Protein 7EK3 (pdb70)

Secondary structure (DSSP, 8-state):
-TTTSHHHHTTHHHHHHHHHHHHHHTSPP----HHHHHHHTSTTHHHHHHHGGGT-HHHHHHHHHHHHHHHHHHHHHHHHHHHHTT-S-SS-------SHHHHHHHHHHHHHHHHHHHHHHHHHHHHHHHHHHHHHHHHHHHHHHHHH---GGGHHHHHHHHHHHHHHHHHHHHHHSSS--HHHHTTTTS-HHHHHHHHT-SSHHHHHHHHHHHHHHHS---HHHHHHHHTTSHHHHHHHHHHHHHHHS-S-HHHHHHHHHHHHHHHHSHHHHHHHHHGGGHHHHHHHHHHHHHHHHHHHHHTSS-GGGS-HHHHHHHHHHHHHHHHHSHHHHHHHHHHH-

InterPro domains:
  IPR024701 Voltage-dependent chloride channel 1/2 [PIRSF016988] (29-432)
  IPR044669 Voltage-dependent anion channel-forming protein YneE/VCCN1/2-like [PF25539] (114-402)
  IPR044669 Voltage-dependent anion channel-forming protein YneE/VCCN1/2-like [PTHR33281] (99-419)

Foldseek 3Di:
DVVVVVVVVLCPQLVVLVVLVVVVLVDFDDDDDDVNVCVVPDPCPVVVCVVCLVVDSLLSNLVSVLVVLLVLLVVLLVLQVCVVVVVDPPVDDRLADACVVVVVCVVVLVVLLLVLLVLLVVLQVLLVVLLVLLLVLLLVLLLCLLVQQDDPVCVVLSLQLNLLSLLLLVLLLQVQRDDHDSCVVSVVSHDPVLVVQLVVDPRNSVSSLVSNLVSLVPGPHDPVSSVVSNVSSVSSVVSSVSLVCLVVPFDPVVSLVVSVVVLSVCSNSVSRHCCVVQSSVSSVVSSVCSSVSVSSSSSSVSSSNPSSVDNSVNSSVVSVVSSVVCVVCVVVVVVVVVVVD

Solvent-accessible surface area: 20550 Å² total; per-residue (Å²): 97,118,114,121,97,107,102,61,104,124,145,110,76,49,62,106,3,78,133,12,32,100,139,13,44,152,113,114,91,68,82,124,64,146,109,74,113,123,111,92,149,31,97,157,79,122,105,64,110,124,131,51,32,148,84,37,84,36,57,20,14,7,49,33,35,9,72,51,14,21,106,42,0,54,99,16,0,50,54,0,45,25,26,71,113,128,129,47,114,65,151,91,88,63,67,113,42,63,30,98,75,32,105,131,62,41,81,52,4,51,133,44,0,69,112,7,26,106,25,0,114,68,33,37,36,87,0,102,97,2,2,80,92,1,15,58,14,0,40,54,0,2,125,33,0,16,61,7,6,106,68,106,71,13,51,133,42,32,113,20,0,10,38,12,0,10,0,0,0,12,0,0,12,16,70,12,52,204,43,45,69,8,36,156,39,0,118,142,31,9,84,119,109,29,17,95,79,0,54,131,28,207,71,82,0,26,17,0,9,130,44,0,46,150,8,0,89,103,0,152,28,131,101,73,100,31,92,67,0,62,71,45,12,72,30,0,106,91,1,17,39,45,0,71,114,7,82,56,70,72,12,97,94,86,28,20,115,89,1,51,142,57,0,56,115,27,0,76,59,13,0,37,16,42,6,68,126,32,96,116,112,0,25,62,28,0,96,109,26,0,30,60,39,15,32,63,30,22,63,0,60,26,31,25,59,0,0,24,36,22,11,5,58,34,42,4,56,36,0,82,81,74,12,120,132,34,84,78,42,46,167,127,99,121,55,138,113,74,62,155,98

Organism: Malus domestica (NCBI:txid3750)

B-factor: mean 66.04, std 33.42, range [30.51, 300.13]

Structure (mmCIF, N/CA/C/O backbone):
data_7EK3
#
_entry.id   7EK3
#
_cell.length_a   1.00
_cell.length_b   1.00
_cell.length_c   1.00
_cell.angle_alpha   90.00
_cell.angle_beta   90.00
_cell.angle_gamma   90.00
#
_symmetry.space_group_name_H-M   'P 1'
#
loop_
_atom_site.group_PDB
_atom_site.id
_atom_site.type_symbol
_atom_site.label_atom_id
_atom_site.label_alt_id
_atom_site.label_comp_id
_atom_site.label_asym_id
_atom_site.label_entity_id
_atom_site.label_seq_id
_atom_site.pdbx_PDB_ins_code
_atom_site.Cartn_x
_atom_site.Cartn_y
_atom_site.Cartn_z
_atom_site.occupancy
_atom_site.B_iso_or_equiv
_atom_site.auth_seq_id
_atom_site.auth_comp_id
_atom_site.auth_asym_id
_atom_site.auth_atom_id
_atom_site.pdbx_PDB_model_num
ATOM 1 N N . SER A 1 11 ? 31.2300012 76.9800013 58.9030011 1 296.96 78 SER A N 1
ATOM 2 C CA . SER A 1 11 ? 31.3860012 75.4770013 58.8110011 1 295.62 78 SER A CA 1
ATOM 3 C C . SER A 1 11 ? 32.4050012 75.0780013 57.7390011 1 293.21 78 SER A C 1
ATOM 4 O O . SER A 1 11 ? 33.3060012 74.2920013 58.0320011 1 297.01 78 SER A O 1
ATOM 7 N N . PRO A 1 12 ? 32.3160012 75.5710013 56.4820011 1 288.15 79 PRO A N 1
ATOM 8 C CA . PRO A 1 12 ? 33.3300012 75.2190013 55.4760011 1 281.62 79 PRO A CA 1
ATOM 9 C C . PRO A 1 12 ? 34.7490012 75.6910013 55.8590011 1 273.27 79 PRO A C 1
ATOM 10 O O . PRO A 1 12 ? 35.6890012 75.0330013 55.5040011 1 270.73 79 PRO A O 1
ATOM 14 N N . VAL A 1 13 ? 34.8590012 76.8020013 56.5780011 1 261.92 80 VAL A N 1
ATOM 15 C CA . VAL A 1 13 ? 36.1690012 77.3220013 57.0640011 1 251.89 80 VAL A CA 1
ATOM 16 C C . VAL A 1 13 ? 36.3850012 76.8390013 58.4930011 1 237.09 80 VAL A C 1
ATOM 17 O O . VAL A 1 13 ? 37.4390012 77.1460013 59.0570011 1 237.15 80 VAL A O 1
ATOM 21 N N . GLN A 1 14 ? 35.4030012 76.1490013 59.0670011 1 224.13 81 GLN A N 1
ATOM 22 C CA . GLN A 1 14 ? 35.5080012 75.6340013 60.4550011 1 214.43 81 GLN A CA 1
ATOM 23 C C . GLN A 1 14 ? 35.7110012 74.1190013 60.4890011 1 190.81 81 GLN A C 1
ATOM 24 O O . GLN A 1 14 ? 36.1480012 73.6420013 61.5240011 1 184.66 81 GLN A O 1
ATOM 30 N N . THR A 1 15 ? 35.3910012 73.3820013 59.4370011 1 180.36 82 THR A N 1
ATOM 31 C CA . THR A 1 15 ? 35.7000012 71.9320013 59.3380011 1 174.69 82 THR A CA 1
ATOM 32 C C . THR A 1 15 ? 37.1030012 71.7160013 58.7710011 1 161.1 82 THR A C 1
ATOM 33 O O . THR A 1 15 ? 37.6110012 70.6150013 58.9370011 1 159.81 82 THR A O 1
ATOM 37 N N . LEU A 1 16 ? 37.6720012 72.7020013 58.0870011 1 158.54 83 LEU A N 1
ATOM 38 C CA . LEU A 1 16 ? 39.0750012 72.6280013 57.5990011 1 155.88 83 LEU A CA 1
ATOM 39 C C . LEU A 1 16 ? 40.0350012 73.1610013 58.6600011 1 146.98 83 LEU A C 1
ATOM 40 O O . LEU A 1 16 ? 41.1690012 72.6710013 58.6950011 1 140.29 83 LEU A O 1
ATOM 45 N N . ILE A 1 17 ? 39.6210012 74.1290013 59.4800011 1 139.23 84 ILE A N 1
ATOM 46 C CA . ILE A 1 17 ? 40.4990012 74.6760013 60.5540011 1 129.25 84 ILE A CA 1
ATOM 47 C C . ILE A 1 17 ? 40.6770012 73.6400013 61.6660011 1 116.12 84 ILE A C 1
ATOM 48 O O . ILE A 1 17 ? 41.5640012 73.8480013 62.4780011 1 107.13 84 ILE A O 1
ATOM 53 N N . SER A 1 18 ? 39.8270012 72.6140013 61.7270011 1 120.24 85 SER A N 1
ATOM 54 C CA . SER A 1 18 ? 39.8700012 71.5660013 62.7790011 1 119.38 85 SER A CA 1
ATOM 55 C C . SER A 1 18 ? 40.6750012 70.3550013 62.3170011 1 117.93 85 SER A C 1
ATOM 56 O O . SER A 1 18 ? 41.3420012 69.7820013 63.1700011 1 114.01 85 SER A O 1
ATOM 59 N N . ILE A 1 19 ? 40.5860012 69.9610013 61.0520011 1 120.3 86 ILE A N 1
ATOM 60 C CA . ILE A 1 19 ? 41.4150012 68.8410013 60.5120011 1 122.48 86 ILE A CA 1
ATOM 61 C C . ILE A 1 19 ? 42.9060012 69.2170013 60.5460011 1 108.89 86 ILE A C 1
ATOM 62 O O . ILE A 1 19 ? 43.7150012 68.2980013 60.7040011 1 92.66 86 ILE A O 1
ATOM 67 N N . LEU A 1 20 ? 43.2390012 70.4980013 60.3960011 1 99.05 87 LEU A N 1
ATOM 68 C CA . LEU A 1 20 ? 44.6600012 70.9490013 60.4620011 1 99.78 87 LEU A CA 1
ATOM 69 C C . LEU A 1 20 ? 45.2450012 70.8440013 61.8760011 1 98.79 87 LEU A C 1
ATOM 70 O O . LEU A 1 20 ? 46.4860012 70.8130013 61.9760011 1 105.35 87 LEU A O 1
ATOM 75 N N . ARG A 1 21 ? 44.4230012 70.7410013 62.9070011 1 80.67 88 ARG A N 1
ATOM 76 C CA . ARG A 1 21 ? 44.8880012 70.6670013 64.3050011 1 67.63 88 ARG A CA 1
ATOM 77 C C . ARG A 1 21 ? 45.1220012 69.2120013 64.7060011 1 75.27 88 ARG A C 1
ATOM 78 O O . ARG A 1 21 ? 45.5290012 69.0110013 65.8670011 1 73.79 88 ARG A O 1
ATOM 86 N N . ILE A 1 22 ? 44.8430012 68.2260013 63.8400011 1 80.44 89 ILE A N 1
ATOM 87 C CA . ILE A 1 22 ? 44.9170012 66.8010013 64.2640011 1 79.57 89 ILE A CA 1
ATOM 88 C C . ILE A 1 22 ? 46.3820012 66.4810013 64.5780011 1 74.75 89 ILE A C 1
ATOM 89 O O . ILE A 1 22 ? 46.6210012 65.8350013 65.5940011 1 86.59 89 ILE A O 1
ATOM 94 N N . ILE A 1 23 ? 47.2900012 66.8690013 63.7070011 1 79.78 90 ILE A N 1
ATOM 95 C CA . ILE A 1 23 ? 48.7270012 66.4940013 63.8740011 1 83.56 90 ILE A CA 1
ATOM 96 C C . ILE A 1 23 ? 49.3500012 67.2950013 65.0120011 1 83.11 90 ILE A C 1
ATOM 97 O O . ILE A 1 23 ? 49.9750012 66.6660013 65.8650011 1 86.27 90 ILE A O 1
ATOM 102 N N . PRO A 1 24 ? 49.2760012 68.6400013 65.0700011 1 74.35 91 PRO A N 1
ATOM 103 C CA . PRO A 1 24 ? 49.8920012 69.3340013 66.2100011 1 80.25 91 PRO A CA 1
ATOM 104 C C . PRO A 1 24 ? 49.3300012 68.8870013 67.5800011 1 81.33 91 PRO A C 1
ATOM 105 O O . PRO A 1 24 ? 50.1040012 68.8230013 68.5270011 1 78.92 91 PRO A O 1
ATOM 109 N N . ASP A 1 25 ? 48.0360012 68.5750013 67.6580011 1 77.37 92 ASP A N 1
ATOM 110 C CA . ASP A 1 25 ? 47.4570012 68.0590013 68.9350011 1 73.96 92 ASP A CA 1
ATOM 111 C C . ASP A 1 25 ? 48.0560012 66.7090013 69.3220011 1 71.11 92 ASP A C 1
ATOM 112 O O . ASP A 1 25 ? 48.3730012 66.5100013 70.5320011 1 72.26 92 ASP A O 1
ATOM 117 N N . TRP A 1 26 ? 48.2400012 65.8320013 68.3510011 1 64.39 93 TRP A N 1
ATOM 118 C CA . TRP A 1 26 ? 48.8850012 64.5170013 68.6040011 1 73.01 93 TRP A CA 1
ATOM 119 C C . TRP A 1 26 ? 50.3390012 64.7010013 69.0810011 1 75.89 93 TRP A C 1
ATOM 120 O O . TRP A 1 26 ? 50.7460012 64.0090013 70.0250011 1 70.57 93 TRP A O 1
ATOM 131 N N . SER A 1 27 ? 51.0800012 65.5920013 68.4390011 1 79.42 94 SER A N 1
ATOM 132 C CA . SER A 1 27 ? 52.4850012 65.8980013 68.8090011 1 71.39 94 SER A CA 1
ATOM 133 C C . SER A 1 27 ? 52.5200012 66.4710013 70.2260011 1 67.41 94 SER A C 1
ATOM 134 O O . SER A 1 27 ? 53.4560012 66.1460013 70.9860011 1 68.25 94 SER A O 1
ATOM 137 N N . ASP A 1 28 ? 51.5480012 67.3100013 70.5500011 1 75.33 95 ASP A N 1
ATOM 138 C CA . ASP A 1 28 ? 51.5010012 67.9460013 71.8860011 1 69.38 95 ASP A CA 1
ATOM 139 C C . ASP A 1 28 ? 51.1740012 66.9100013 72.9450011 1 74.12 95 ASP A C 1
ATOM 140 O O . ASP A 1 28 ? 51.7960012 66.9780013 74.0210011 1 72.5 95 ASP A O 1
ATOM 145 N N . ARG A 1 29 ? 50.2460012 65.9920013 72.6550011 1 77.26 96 ARG A N 1
ATOM 146 C CA . ARG A 1 29 ? 49.9120012 64.8910013 73.6050011 1 75.87 96 ARG A CA 1
ATOM 147 C C . ARG A 1 29 ? 51.0820012 63.9100013 73.7410011 1 65.58 96 ARG A C 1
ATOM 148 O O . ARG A 1 29 ? 51.2090012 63.3250013 74.8210011 1 77.12 96 ARG A O 1
ATOM 156 N N . THR A 1 30 ? 51.8840012 63.7240013 72.7060011 1 71.31 97 THR A N 1
ATOM 157 C CA . THR A 1 30 ? 52.9850012 62.7390013 72.7210011 1 80.47 97 THR A CA 1
ATOM 158 C C . THR A 1 30 ? 54.1490012 63.2670013 73.5620011 1 76.23 97 THR A C 1
ATOM 159 O O . THR A 1 30 ? 54.7140012 62.4530013 74.3040011 1 87.54 97 THR A O 1
ATOM 163 N N . GLN A 1 31 ? 54.5140012 64.5460013 73.4200011 1 79.59 98 GLN A N 1
ATOM 164 C CA . GLN A 1 31 ? 55.7020012 65.0930013 74.1400011 1 83.54 98 GLN A CA 1
ATOM 165 C C . GLN A 1 31 ? 55.3820012 65.2580013 75.6320011 1 85.43 98 GLN A C 1
ATOM 166 O O . GLN A 1 31 ? 56.3060012 65.0840013 76.4280011 1 94.23 98 GLN A O 1
ATOM 172 N N . GLU A 1 32 ? 54.1500012 65.6190013 75.9840011 1 87.99 99 GLU A N 1
ATOM 173 C CA . GLU A 1 32 ? 53.7700012 65.7780013 77.4130011 1 91.95 99 GLU A CA 1
ATOM 174 C C . GLU A 1 32 ? 53.8210012 64.4320013 78.1220011 1 93.08 99 GLU A C 1
ATOM 175 O O . GLU A 1 32 ? 54.2800012 64.4090013 79.2570011 1 93.54 99 GLU A O 1
ATOM 181 N N . ARG A 1 33 ? 53.3770012 63.3770013 77.4620011 1 93.68 100 ARG A N 1
ATOM 182 C CA . ARG A 1 33 ? 53.5040012 62.0030013 78.0160011 1 99.35 100 ARG A CA 1
ATOM 183 C C . ARG A 1 33 ? 54.9900012 61.6410013 78.1880011 1 90.83 100 ARG A C 1
ATOM 184 O O . ARG A 1 33 ? 55.2860012 60.8820013 79.0980011 1 91.47 100 ARG A O 1
ATOM 192 N N . GLY A 1 34 ? 55.8750012 62.1540013 77.3470011 1 86.57 101 GLY A N 1
ATOM 193 C CA . GLY A 1 34 ? 57.3220012 61.9390013 77.5220011 1 88.9 101 GLY A CA 1
ATOM 194 C C . GLY A 1 34 ? 57.9400012 62.7100013 78.6700011 1 89.78 101 GLY A C 1
ATOM 195 O O . GLY A 1 34 ? 58.9610012 62.2290013 79.1560011 1 103.82 101 GLY A O 1
ATOM 196 N N . MET A 1 35 ? 57.3760012 63.8540013 79.0620011 1 83.27 102 MET A N 1
ATOM 197 C CA . MET A 1 35 ? 57.7840012 64.6090013 80.2780011 1 88.89 102 MET A CA 1
ATOM 198 C C . MET A 1 35 ? 57.4180012 63.8230013 81.5520011 1 93.2 102 MET A C 1
ATOM 199 O O . MET A 1 35 ? 58.0250012 64.1160013 82.5920011 1 116.92 102 MET A O 1
ATOM 204 N N . ARG A 1 36 ? 56.4620012 62.8930013 81.5080011 1 87.31 103 ARG A N 1
ATOM 205 C CA . ARG A 1 36 ? 55.9800012 62.2000013 82.7300011 1 86.57 103 ARG A CA 1
ATOM 206 C C . ARG A 1 36 ? 56.6470012 60.8390013 82.8580011 1 94.69 103 ARG A C 1
ATOM 207 O O . ARG A 1 36 ? 56.3340012 60.1420013 83.8510011 1 109.54 103 ARG A O 1
ATOM 215 N N . GLN A 1 37 ? 57.5260012 60.4720013 81.9250011 1 95.45 104 GLN A N 1
ATOM 216 C CA . GLN A 1 37 ? 58.2750012 59.2030013 81.9880011 1 98.74 104 GLN A CA 1
ATOM 217 C C . GLN A 1 37 ? 59.2300012 59.2670013 83.1830011 1 97.36 104 GLN A C 1
ATOM 218 O O . GLN A 1 37 ? 59.7380012 60.3690013 83.5330011 1 112.62 104 GLN A O 1
ATOM 224 N N . HIS A 1 38 ? 59.4590012 58.1170013 83.7860011 1 104.41 105 HIS A N 1
ATOM 225 C CA . HIS A 1 38 ? 60.3260012 57.9930013 84.9830011 1 109.76 105 HIS A CA 1
ATOM 226 C C . HIS A 1 38 ? 61.7800012 57.8270013 84.5270011 1 97.11 105 HIS A C 1
ATOM 227 O O . HIS A 1 38 ? 62.0340012 56.9680013 83.6490011 1 82.14 105 HIS A O 1
ATOM 234 N N . ARG A 1 39 ? 62.6850012 58.6180013 85.1030011 1 80.04 106 ARG A N 1
ATOM 235 C CA . ARG A 1 39 ? 64.1300012 58.5420013 84.7690011 1 69.63 106 ARG A CA 1
ATOM 236 C C . ARG A 1 39 ? 64.8770012 57.8230013 85.8820011 1 55.6 106 ARG A C 1
ATOM 237 O O . ARG A 1 39 ? 64.4480012 57.7800013 87.0420011 1 67.72 106 ARG A O 1
ATOM 245 N N . THR A 1 40 ? 65.9990012 57.2640013 85.4920011 1 59.06 107 THR A N 1
ATOM 246 C CA . THR A 1 40 ? 66.8620012 56.4980013 86.3870011 1 59.85 107 THR A CA 1
ATOM 247 C C . THR A 1 40 ? 68.2650012 57.0680013 86.2750011 1 49.19 107 THR A C 1
ATOM 248 O O . THR A 1 40 ? 68.7210012 57.4290013 85.1730011 1 60.83 107 THR A O 1
ATOM 252 N N . LEU A 1 41 ? 68.9800012 57.0200013 87.3910011 1 44.25 108 LEU A N 1
ATOM 253 C CA . LEU A 1 41 ? 70.3940012 57.4540013 87.4490011 1 48.81 108 LEU A CA 1
ATOM 254 C C . LEU A 1 41 ? 71.2190012 56.5120013 86.5750011 1 45.3 108 LEU A C 1
ATOM 255 O O . LEU A 1 41 ? 71.0070012 55.2970013 86.6240011 1 55.79 108 LEU A O 1
ATOM 260 N N . TYR A 1 42 ? 72.1500012 57.0790013 85.8260011 1 46.77 109 TYR A N 1
ATOM 261 C CA . TYR A 1 42 ? 73.1410012 56.2830013 85.0610011 1 46.07 109 TYR A CA 1
ATOM 262 C C . TYR A 1 42 ? 74.0760012 55.6110013 86.0430011 1 46.77 109 TYR A C 1
ATOM 263 O O . TYR A 1 42 ? 74.5800012 56.2380013 86.9800011 1 66.39 109 TYR A O 1
ATOM 272 N N . ASP A 1 43 ? 74.3390012 54.3460013 85.7710011 1 54.56 110 ASP A N 1
ATOM 273 C CA . ASP A 1 43 ? 75.4770012 53.6200013 86.3940011 1 57.58 110 ASP A CA 1
ATOM 274 C C . ASP A 1 43 ? 76.5190012 53.2750013 85.3240011 1 60.14 110 ASP A C 1
ATOM 275 O O . ASP A 1 43 ? 76.3930012 53.6760013 84.1380011 1 68.21 110 ASP A O 1
ATOM 280 N N . HIS A 1 44 ? 77.5180012 52.5080013 85.7180011 1 66.93 111 HIS A N 1
ATOM 281 C CA . HIS A 1 44 ? 78.7110012 52.2150013 84.8720011 1 55.88 111 HIS A CA 1
ATOM 282 C C . HIS A 1 44 ? 78.3020012 51.4720013 83.6010011 1 58.96 111 HIS A C 1
ATOM 283 O O . HIS A 1 44 ? 78.8200012 51.8320013 82.5350011 1 58.9 111 HIS A O 1
ATOM 290 N N . GLU A 1 45 ? 77.3990012 50.5090013 83.6720011 1 57.5 112 GLU A N 1
ATOM 291 C CA . GLU A 1 45 ? 77.1040012 49.7340013 82.4330011 1 63.52 112 GLU A CA 1
ATOM 292 C C . GLU A 1 45 ? 76.2550012 50.5970013 81.4840011 1 61.85 112 GLU A C 1
ATOM 293 O O . GLU A 1 45 ? 76.3680012 50.3400013 80.2580011 1 67.2 112 GLU A O 1
ATOM 299 N N . LYS A 1 46 ? 75.4600012 51.5390013 81.9880011 1 56.82 113 LYS A N 1
ATOM 300 C CA . LYS A 1 46 ? 74.7650012 52.4940013 81.0790011 1 50.58 113 LYS A CA 1
ATOM 301 C C . LYS A 1 46 ? 75.7470012 53.4560013 80.3920011 1 46.79 113 LYS A C 1
ATOM 302 O O . LYS A 1 46 ? 75.5140012 53.7790013 79.2350011 1 47.21 113 LYS A O 1
ATOM 308 N N . TRP A 1 47 ? 76.8010012 53.8750013 81.0680011 1 44.21 114 TRP A N 1
ATOM 309 C CA . TRP A 1 47 ? 77.8750012 54.6660013 80.4200011 1 44.29 114 TRP A CA 1
ATOM 310 C C . TRP A 1 47 ? 78.5890012 53.8830013 79.3120011 1 50.27 114 TRP A C 1
ATOM 311 O O . TRP A 1 47 ? 78.9270012 54.5190013 78.2900011 1 55.18 114 TRP A O 1
ATOM 322 N N . MET A 1 48 ? 78.8420012 52.5870013 79.5040011 1 58.1 115 MET A N 1
ATOM 323 C CA . MET A 1 48 ? 79.4960012 51.7480013 78.4520011 1 52.25 115 MET A CA 1
ATOM 324 C C . MET A 1 48 ? 78.5940012 51.6980013 77.2130011 1 49.48 115 MET A C 1
ATOM 325 O O . MET A 1 48 ? 79.1140012 51.8620013 76.0730011 1 53.82 115 MET A O 1
ATOM 330 N N . HIS A 1 49 ? 77.3030012 51.4910013 77.4250011 1 48.29 116 HIS A N 1
ATOM 331 C CA . HIS A 1 49 ? 76.3170012 51.4870013 76.3190011 1 51.47 116 HIS A CA 1
ATOM 332 C C . HIS A 1 49 ? 76.2300012 52.8860013 75.7130011 1 53.38 116 HIS A C 1
ATOM 333 O O . H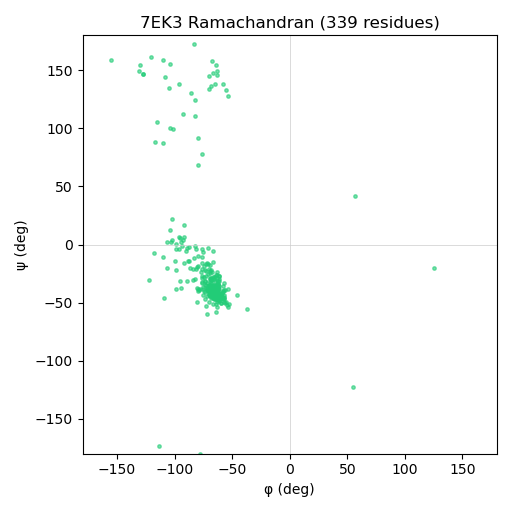IS A 1 49 ? 76.0250012 52.9600013 74.5270011 1 70.28 116 HIS A O 1
ATOM 340 N N . HIS A 1 50 ? 76.3580012 53.9320013 76.5010011 1 52.93 117 HIS A N 1
ATOM 341 C CA . HIS A 1 50 ? 76.2880012 55.3250013 76.0020011 1 52.84 117 HIS A CA 1
ATOM 342 C C . HIS A 1 50 ? 77.4900012 55.6370013 75.1360011 1 53.87 117 HIS A C 1
ATOM 343 O O . HIS A 1 50 ? 77.3030012 56.3870013 74.2150011 1 66.06 117 HIS A O 1
ATOM 350 N N . ARG A 1 51 ? 78.6550012 55.0970013 75.4440011 1 50.5 118 ARG A N 1
ATOM 351 C CA . ARG A 1 51 ? 79.8950012 55.4410013 74.7160011 1 46.89 118 ARG A CA 1
ATOM 352 C C . ARG A 1 51 ? 80.1550012 54.4420013 73.5910011 1 49.37 118 ARG A C 1
ATOM 353 O O . ARG A 1 51 ? 81.2230012 54.5670013 72.9520011 1 52.81 118 ARG A O 1
ATOM 361 N N . SER A 1 52 ? 79.2820012 53.4630013 73.3590011 1 49.26 119 SER A N 1
ATOM 362 C CA . SER A 1 52 ? 79.5740012 52.3890013 72.3830011 1 54.07 119 SER A CA 1
ATOM 363 C C . SER A 1 52 ? 79.6960012 52.9410013 70.9590011 1 55.15 119 SER A C 1
ATOM 364 O O . SER A 1 52 ? 79.0820012 53.9380013 70.6270011 1 69.29 119 SER A O 1
ATOM 367 N N . SER A 1 53 ? 80.4280012 52.2800013 70.0940011 1 66.47 120 SER A N 1
ATOM 368 C CA . SER A 1 53 ? 80.4490012 52.6090013 68.6340011 1 68.31 120 SER A CA 1
ATOM 369 C C . SER A 1 53 ? 79.1120012 52.3350013 67.9180011 1 63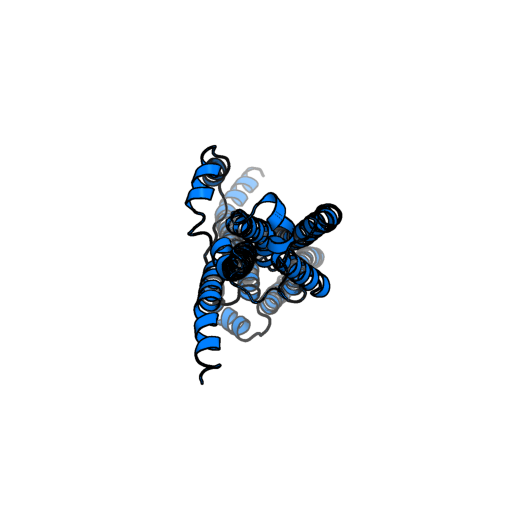.94 120 SER A C 1
ATOM 370 O O . SER A 1 53 ? 78.9870012 52.8420013 66.8250011 1 70.36 120 SER A O 1
ATOM 373 N N . TYR A 1 54 ? 78.1840012 51.5870013 68.4820011 1 57.39 121 TYR A N 1
ATOM 374 C CA . TYR A 1 54 ? 76.8410012 51.4070013 67.9010011 1 57.41 121 TYR A CA 1
ATOM 375 C C . TYR A 1 54 ? 75.8690012 52.5440013 68.2330011 1 51.76 121 TYR A C 1
ATOM 376 O O . TYR A 1 54 ? 74.6980012 52.4520013 67.8100011 1 59.32 121 TYR A O 1
ATOM 385 N N . ARG A 1 55 ? 76.2660012 53.5620013 69.0010011 1 50.48 122 ARG A N 1
ATOM 386 C CA . ARG A 1 55 ? 75.3250012 54.6560013 69.3850011 1 50.9 122 ARG A CA 1
ATOM 387 C C . ARG A 1 55 ? 74.8570012 55.4200013 68.1290011 1 50.94 122 ARG A C 1
ATOM 388 O O . ARG A 1 55 ? 73.7140012 55.8370013 68.0710011 1 61.77 122 ARG A O 1
ATOM 396 N N . HIS A 1 56 ? 75.7080012 55.5800013 67.1290011 1 49.16 123 HIS A N 1
ATOM 397 C CA . HIS A 1 56 ? 75.3440012 56.3280013 65.8900011 1 46.29 123 HIS A CA 1
ATOM 398 C C . HIS A 1 56 ? 74.2750012 55.5720013 65.1270011 1 48.45 123 HIS A C 1
ATOM 399 O O . HIS A 1 56 ? 73.3270012 56.2450013 64.6810011 1 62.7 123 HIS A O 1
ATOM 406 N N . LEU A 1 57 ? 74.3870012 54.2590013 65.0130011 1 54.87 124 LEU A N 1
ATOM 407 C CA . LEU A 1 57 ? 73.3080012 53.4940013 64.3120011 1 57.23 124 LEU A CA 1
ATOM 408 C C . LEU A 1 57 ? 72.0150012 53.4190013 65.1460011 1 51.63 124 LEU A C 1
ATOM 409 O O . LEU A 1 57 ? 70.9510012 53.5660013 64.6290011 1 54.03 124 LEU A O 1
ATOM 414 N N . ARG A 1 58 ? 72.0810012 53.1540013 66.3970011 1 54.29 125 ARG A N 1
ATOM 415 C CA . ARG A 1 58 ? 70.9070012 52.9840013 67.2600011 1 65.4 125 ARG A CA 1
ATOM 416 C C . ARG A 1 58 ? 70.1250012 54.2750013 67.5100011 1 59 125 ARG A C 1
ATOM 417 O O . ARG A 1 58 ? 68.9460012 54.1380013 67.7850011 1 76.64 125 ARG A O 1
ATOM 425 N N . HIS A 1 59 ? 70.8200012 55.4220013 67.5210011 1 54.84 126 HIS A N 1
ATOM 426 C CA . HIS A 1 59 ? 70.1400012 56.7430013 67.5790011 1 53.39 126 HIS A CA 1
ATOM 427 C C . HIS A 1 59 ? 69.3790012 57.0010013 66.2780011 1 51.77 126 HIS A C 1
ATOM 428 O O . HIS A 1 59 ? 68.2250012 57.5160013 66.3550011 1 55.46 126 HIS A O 1
ATOM 435 N N . LEU A 1 60 ? 69.9880012 56.6900013 65.1400011 1 49.11 127 LEU A N 1
ATOM 436 C CA . LEU A 1 60 ? 69.3050012 56.8690013 63.8400011 1 57.14 127 LEU A CA 1
ATOM 437 C C . LEU A 1 60 ? 68.0860012 55.9350013 63.7700011 1 59.93 127 LEU A C 1
ATOM 438 O O . LEU A 1 60 ? 67.0480012 56.3820013 63.2970011 1 64.22 127 LEU A O 1
ATOM 443 N N . LEU A 1 61 ? 68.2260012 54.6890013 64.2130011 1 59.65 128 LEU A N 1
ATOM 444 C CA . LEU A 1 61 ? 67.0900012 53.7210013 64.1500011 1 71.66 128 LEU A CA 1
ATOM 445 C C . LEU A 1 61 ? 65.9780012 54.1230013 65.1220011 1 63.89 128 LEU A C 1
ATOM 446 O O . LEU A 1 61 ? 64.8290012 53.8090013 64.8090011 1 75.32 128 LEU A O 1
ATOM 451 N N . SER A 1 62 ? 66.3000012 54.7870013 66.2290011 1 63.74 129 SER A N 1
ATOM 452 C CA . SER A 1 62 ? 65.2820012 55.2030013 67.2360011 1 64.22 129 SER A CA 1
ATOM 453 C C . SER A 1 62 ? 64.7430012 56.6090013 66.9550011 1 61.1 129 SER A C 1
ATOM 454 O O . SER A 1 62 ? 64.1370012 57.1880013 67.8840011 1 64.48 129 SER A O 1
ATOM 457 N N . SER A 1 63 ? 64.9430012 57.1290013 65.7450011 1 68.45 130 SER A N 1
ATOM 458 C CA . SER A 1 63 ? 64.5430012 58.5100013 65.4140011 1 70.15 130 SER A CA 1
ATOM 459 C C . SER A 1 63 ? 63.0310012 58.5880013 65.2090011 1 77.13 130 SER A C 1
ATOM 460 O O . SER A 1 63 ? 62.5300012 59.6830013 65.2970011 1 94.25 130 SER A O 1
ATOM 463 N N . LEU A 1 64 ? 62.3130012 57.5080013 64.9120011 1 88.08 131 LEU A N 1
ATOM 464 C CA . LEU A 1 64 ? 60.8230012 57.6250013 64.7460011 1 89.54 131 LEU A CA 1
ATOM 465 C C . LEU A 1 64 ? 60.1100012 57.2710013 66.0400011 1 81.46 131 LEU A C 1
ATOM 466 O O . LEU A 1 64 ? 58.8820012 57.1780013 66.0060011 1 83.43 131 LEU A O 1
ATOM 471 N N . SER A 1 65 ? 60.8280012 57.0410013 67.1230011 1 80.1 132 SER A N 1
ATOM 472 C CA . SER A 1 65 ? 60.2120012 56.8440013 68.4570011 1 78.3 132 SER A CA 1
ATOM 473 C C . SER A 1 65 ? 60.6590012 57.9310013 69.4170011 1 79.36 132 SER A C 1
ATOM 474 O O . SER A 1 65 ? 60.1340012 57.9450013 70.5390011 1 102.05 132 SER A O 1
ATOM 477 N N . SER A 1 66 ? 61.6020012 58.7800013 69.0220011 1 77.47 133 SER A N 1
ATOM 478 C CA . SER A 1 66 ? 62.0550012 59.9460013 69.7990011 1 68.85 133 SER A CA 1
ATOM 479 C C . SER A 1 66 ? 60.9610012 60.9990013 69.8240011 1 72.67 133 SER A C 1
ATOM 480 O O . SER A 1 66 ? 60.4640012 61.3580013 68.7580011 1 89.44 133 SER A O 1
ATOM 483 N N . ARG A 1 67 ? 60.6730012 61.5690013 70.9680011 1 76.85 134 ARG A N 1
ATOM 484 C CA . ARG A 1 67 ? 59.5170012 62.5030013 71.0600011 1 81.9 134 ARG A CA 1
ATOM 485 C C . ARG A 1 67 ? 59.9310012 63.9260013 70.6220011 1 74.73 134 ARG A C 1
ATOM 486 O O . ARG A 1 67 ? 58.9970012 64.6270013 70.1740011 1 86.17 134 ARG A O 1
ATOM 494 N N . VAL A 1 68 ? 61.1870012 64.3020013 70.6320011 1 59.88 135 VAL A N 1
ATOM 495 C CA . VAL A 1 68 ? 61.6900012 65.5420013 69.9670011 1 59.39 135 VAL A CA 1
ATOM 496 C C . VAL A 1 68 ? 61.2480012 65.5800013 68.4910011 1 61.83 135 VAL A C 1
ATOM 497 O O . VAL A 1 68 ? 60.6280012 66.5960013 68.0380011 1 60.2 135 VAL A O 1
ATOM 501 N N . ILE A 1 69 ? 61.5000012 64.4920013 67.7770011 1 55.24 136 ILE A N 1
ATOM 502 C CA . ILE A 1 69 ? 61.2090012 64.4180013 66.3170011 1 55.49 136 ILE A CA 1
ATOM 503 C C . ILE A 1 69 ? 59.6860012 64.4070013 66.1060011 1 58.47 136 ILE A C 1
ATOM 504 O O . ILE A 1 69 ? 59.2050012 64.9840013 65.0770011 1 74.74 136 ILE A O 1
ATOM 509 N N . LEU A 1 70 ? 58.9430012 63.8800013 67.0490011 1 54.97 137 LEU A N 1
ATOM 510 C CA . LEU A 1 70 ? 57.4880012 63.8360013 66.8600011 1 61.6 137 LEU A CA 1
ATOM 511 C C . LEU A 1 70 ? 56.9380012 65.2490013 67.0880011 1 64.71 137 LEU A C 1
ATOM 512 O O . LEU A 1 70 ? 56.0470012 65.6300013 66.3480011 1 73.05 137 LEU A O 1
ATOM 517 N N . SER A 1 71 ? 57.4870012 65.9890013 68.0140011 1 57.25 138 SER A N 1
ATOM 518 C CA . SER A 1 71 ? 57.1540012 67.4120013 68.1980011 1 60.46 138 SER A CA 1
ATOM 519 C C . SER A 1 71 ? 57.5300012 68.2570013 66.9690011 1 60.72 138 SER A C 1
ATOM 520 O O . SER A 1 71 ? 56.9380012 69.2950013 66.7830011 1 75.18 138 SER A O 1
ATOM 523 N N . LEU A 1 72 ? 58.4670012 67.8260013 66.1620011 1 59.01 139 LEU A N 1
ATOM 524 C CA . LEU A 1 72 ? 58.9590012 68.5550013 64.9870011 1 61.68 139 LEU A CA 1
ATOM 525 C C . LEU A 1 72 ? 58.1170012 68.1900013 63.8100011 1 64.5 139 LEU A C 1
ATOM 526 O O . LEU A 1 72 ? 58.2470012 68.8310013 62.7920011 1 67.47 139 LEU A O 1
ATOM 531 N N . ILE A 1 73 ? 57.3270012 67.1410013 63.9260011 1 62.58 140 ILE A N 1
ATOM 532 C CA . ILE A 1 73 ? 56.4810012 66.8050013 62.7350011 1 69.12 140 ILE A CA 1
ATOM 533 C C . ILE A 1 73 ? 55.6150012 68.0360013 62.2750011 1 63.51 140 ILE A C 1
ATOM 534 O O . ILE A 1 73 ? 55.7380012 68.2120013 61.1080011 1 70.65 140 ILE A O 1
ATOM 539 N N . PRO A 1 74 ? 54.7700012 68.8440013 62.9840011 1 64.47 141 PRO A N 1
ATOM 540 C CA . PRO A 1 74 ? 54.0130012 69.9930013 62.4340011 1 60.48 141 PRO A CA 1
ATOM 541 C C . PRO A 1 74 ? 54.8570012 71.0380013 61.7040011 1 54.7 141 PRO A C 1
ATOM 542 O O . PRO A 1 74 ? 54.5810012 71.3270013 60.5350011 1 60.76 141 PRO A O 1
ATOM 546 N N . PRO A 1 75 ? 55.9240012 71.6150013 62.2940011 1 55.2 142 PRO A N 1
ATOM 547 C CA . PRO A 1 75 ? 56.7060012 72.6030013 61.5390011 1 55.64 142 PRO A CA 1
ATOM 548 C C . PRO A 1 75 ? 57.4510012 72.0210013 60.3120011 1 52.3 142 PRO A C 1
ATOM 549 O O . PRO A 1 75 ? 57.5660012 72.6780013 59.3440011 1 55.28 142 PRO A O 1
ATOM 553 N N . VAL A 1 76 ? 57.9400012 70.7980013 60.3570011 1 45.86 143 VAL A N 1
ATOM 554 C CA . VAL A 1 76 ? 58.6320012 70.2030013 59.1780011 1 48.08 143 VAL A CA 1
ATOM 555 C C . VAL A 1 76 ? 57.6420012 69.9220013 58.0300011 1 51.26 143 VAL A C 1
ATOM 556 O O . VAL A 1 76 ? 58.0090012 70.2180013 56.8860011 1 65.25 143 VAL A O 1
ATOM 560 N N . ILE A 1 77 ? 56.4580012 69.3970013 58.2780011 1 52.22 144 ILE A N 1
ATOM 561 C CA . ILE A 1 77 ? 55.4760012 69.1280013 57.1820011 1 65.45 144 ILE A CA 1
ATOM 562 C C . ILE A 1 77 ? 55.0000012 70.4530013 56.5960011 1 61.34 144 ILE A C 1
ATOM 563 O O . ILE A 1 77 ? 54.8920012 70.5110013 55.3470011 1 66.26 144 ILE A O 1
ATOM 568 N N . ALA A 1 78 ? 54.7140012 71.4440013 57.4370011 1 57.97 145 ALA A N 1
ATOM 569 C CA . ALA A 1 78 ? 54.2110012 72.7600013 56.9660011 1 57.75 145 ALA A CA 1
ATOM 570 C C . ALA A 1 78 ? 55.1980012 73.3830013 55.9730011 1 64.73 145 ALA A C 1
ATOM 571 O O . ALA A 1 78 ? 54.7460012 73.9020013 54.9500011 1 70.59 145 ALA A O 1
ATOM 573 N N . PHE A 1 79 ? 56.4950012 73.3290013 56.2650011 1 56.57 146 PHE A N 1
ATOM 574 C CA . PHE A 1 79 ? 57.5050012 73.9600013 55.3710011 1 57.67 146 PHE A CA 1
ATOM 575 C C . PHE A 1 79 ? 57.7100012 73.0860013 54.1420011 1 52.2 146 PHE A C 1
ATOM 576 O O . PHE A 1 79 ? 57.9710012 73.6060013 53.0490011 1 55.76 146 PHE A O 1
ATOM 584 N N . THR A 1 80 ? 57.5950012 71.7940013 54.3010011 1 58.45 147 THR A N 1
ATOM 585 C CA . THR A 1 80 ? 57.7360012 70.8780013 53.1480011 1 60.37 147 THR A CA 1
ATOM 586 C C . THR A 1 80 ? 56.5890012 71.0440013 52.1310011 1 62.43 147 THR A C 1
ATOM 587 O O . THR A 1 80 ? 56.8820012 71.0490013 50.8990011 1 63.27 147 THR A O 1
ATOM 591 N N . LEU A 1 81 ? 55.3530012 71.1970013 52.5980011 1 55.85 148 LEU A N 1
ATOM 592 C CA . LEU A 1 81 ? 54.2360012 71.5550013 51.6750011 1 66.73 148 LEU A CA 1
ATOM 593 C C . LEU A 1 81 ? 54.4700012 72.9230013 51.0140011 1 64.94 148 LEU A C 1
ATOM 594 O O . LEU A 1 81 ? 54.0740012 73.0690013 49.8430011 1 72.12 148 LEU A O 1
ATOM 599 N N . VAL A 1 82 ? 55.0350012 73.8890013 51.7270011 1 60.69 149 VAL A N 1
ATOM 600 C CA . VAL A 1 82 ? 55.3330012 75.2180013 51.1140011 1 61.65 149 VAL A CA 1
ATOM 601 C C . VAL A 1 82 ? 56.3730012 75.0300013 50.0060011 1 56.07 149 VAL A C 1
ATOM 602 O O . VAL A 1 82 ? 56.2430012 75.6250013 48.9290011 1 49.93 149 VAL A O 1
ATOM 606 N N . ALA A 1 83 ? 57.3660012 74.2060013 50.2450011 1 52.96 150 ALA A N 1
ATOM 607 C CA . ALA A 1 83 ? 58.3550012 73.8950013 49.1930011 1 53.93 150 ALA A CA 1
ATOM 608 C C . ALA A 1 83 ? 57.6650012 73.1930013 48.0120011 1 52.08 150 ALA A C 1
ATOM 609 O O . ALA A 1 83 ? 57.9680012 73.5720013 46.8820011 1 54.1 150 ALA A O 1
ATOM 611 N N . VAL A 1 84 ? 56.7740012 72.2520013 48.2770011 1 47.16 151 VAL A N 1
ATOM 612 C CA . VAL A 1 84 ? 56.0280012 71.5630013 47.1920011 1 56.41 151 VAL A CA 1
ATOM 613 C C . VAL A 1 84 ? 55.1480012 72.5750013 46.4350011 1 60.61 151 VAL A C 1
ATOM 614 O O . VAL A 1 84 ? 55.1170012 72.5270013 45.2220011 1 60.92 151 VAL A O 1
ATOM 618 N N . VAL A 1 85 ? 54.4500012 73.4520013 47.1230011 1 66.48 152 VAL A N 1
ATOM 619 C CA . VAL A 1 85 ? 53.6100012 74.4940013 46.4570011 1 69.68 152 VAL A CA 1
ATOM 620 C C . VAL A 1 85 ? 54.4700012 75.4180013 45.5840011 1 72.15 152 VAL A C 1
ATOM 621 O O . VAL A 1 85 ? 54.0690012 75.6690013 44.4170011 1 79.33 152 VAL A O 1
ATOM 625 N N . ILE A 1 86 ? 55.5810012 75.9030013 46.1100011 1 72.62 153 ILE A N 1
ATOM 626 C CA . ILE A 1 86 ? 56.4610012 76.8230013 45.3310011 1 62.87 153 ILE A CA 1
ATOM 627 C C . ILE A 1 86 ? 57.0310012 76.0600013 44.1340011 1 61.13 153 ILE A C 1
ATOM 628 O O . ILE A 1 86 ? 57.0380012 76.6010013 43.0370011 1 61.5 153 ILE A O 1
ATOM 633 N N . ALA A 1 87 ? 57.4650012 74.8330013 44.3360011 1 59.8 154 ALA A N 1
ATOM 634 C CA . ALA A 1 87 ? 58.0140012 74.0130013 43.2330011 1 63.88 154 ALA A CA 1
ATOM 635 C C . ALA A 1 87 ? 56.9590012 73.7370013 42.1620011 1 62.51 154 ALA A C 1
ATOM 636 O O . ALA A 1 87 ? 57.3230012 73.8210013 40.9890011 1 66.33 154 ALA A O 1
ATOM 638 N N . SER A 1 88 ? 55.7340012 73.4230013 42.5510011 1 73.51 155 SER A N 1
ATOM 639 C CA . SER A 1 88 ? 54.6350012 73.1180013 41.5990011 1 74.29 155 SER A CA 1
ATOM 640 C C . SER A 1 88 ? 54.3240012 74.3730013 40.7980011 1 64.99 155 SER A C 1
ATOM 641 O O . SER A 1 88 ? 54.1820012 74.2650013 39.5500011 1 71.67 155 SER A O 1
ATOM 644 N N . TYR A 1 89 ? 54.2230012 75.4940013 41.4780011 1 63.34 156 TYR A N 1
ATOM 645 C CA . TYR A 1 89 ? 53.9550012 76.7740013 40.7800011 1 66.06 156 TYR A CA 1
ATOM 646 C C . TYR A 1 89 ? 55.0860012 77.1060013 39.7910011 1 73.76 156 TYR A C 1
ATOM 647 O O . TYR A 1 89 ? 54.7940012 77.5130013 38.6580011 1 74.9 156 TYR A O 1
ATOM 656 N N . ASN A 1 90 ? 56.3320012 76.9370013 40.2070011 1 72.84 157 ASN A N 1
ATOM 657 C CA . ASN A 1 90 ? 57.5020012 77.2390013 39.3410011 1 67.06 157 ASN A CA 1
ATOM 658 C C . ASN A 1 90 ? 57.5330012 76.2820013 38.1570011 1 65.3 157 ASN A C 1
ATOM 659 O O . ASN A 1 90 ? 57.8550012 76.7120013 37.0650011 1 70.58 157 ASN A O 1
ATOM 664 N N . THR A 1 91 ? 57.2280012 75.0240013 38.3720011 1 66.42 158 THR A N 1
ATOM 665 C CA . THR A 1 91 ? 57.2300012 74.0320013 37.2720011 1 73.02 158 THR A CA 1
ATOM 666 C C . THR A 1 91 ? 56.1140012 74.3780013 36.2860011 1 75.03 158 THR A C 1
ATOM 667 O O . THR A 1 91 ? 56.3720012 74.2950013 35.0620011 1 72.58 158 THR A O 1
ATOM 671 N N . ALA A 1 92 ? 54.9420012 74.7330013 36.7870011 1 76.29 159 ALA A N 1
ATOM 672 C CA . ALA A 1 92 ? 53.8180012 75.1470013 35.9060011 1 82.92 159 ALA A CA 1
ATOM 673 C C . ALA A 1 92 ? 54.1620012 76.4120013 35.0930011 1 83.3 159 ALA A C 1
ATOM 674 O O . ALA A 1 92 ? 53.7640012 76.4870013 33.9340011 1 93.82 159 ALA A O 1
ATOM 676 N N . VAL A 1 93 ? 54.8670012 77.3700013 35.6700011 1 80.18 160 VAL A N 1
ATOM 677 C CA . VAL A 1 93 ? 55.2830012 78.6000013 34.9270011 1 81.2 160 VAL A CA 1
ATOM 678 C C . VAL A 1 93 ? 56.2990012 78.2310013 33.8420011 1 85.81 160 VAL A C 1
ATOM 679 O O . VAL A 1 93 ? 56.1700012 78.7530013 32.7300011 1 91.8 160 VAL A O 1
ATOM 683 N N . ALA A 1 94 ? 57.2560012 77.3560013 34.1320011 1 87.18 161 ALA A N 1
ATOM 684 C CA . ALA A 1 94 ? 58.3050012 76.9670013 33.1540011 1 105.13 161 ALA A CA 1
ATOM 685 C C . ALA A 1 94 ? 57.6690012 76.2580013 31.9520011 1 122.63 161 ALA A C 1
ATOM 686 O O . ALA A 1 94 ? 58.2680012 76.3160013 30.8610011 1 133.39 161 ALA A O 1
ATOM 688 N N . LEU A 1 95 ? 56.5020012 75.6310013 32.1360011 1 123.18 162 LEU A N 1
ATOM 689 C CA . LEU A 1 95 ? 55.8260012 74.9170013 31.0270011 1 122.51 162 LEU A CA 1
ATOM 690 C C . LEU A 1 95 ? 54.8340012 75.8350013 30.3030011 1 130.39 162 LEU A C 1
ATOM 691 O O . LEU A 1 95 ? 54.1170012 75.3340013 29.4080011 1 140.2 162 LEU A O 1
ATOM 696 N N . ASP A 1 96 ? 54.7860012 77.1230013 30.6390011 1 129.68 163 ASP A N 1
ATOM 697 C CA . ASP A 1 96 ? 53.8760012 78.1020013 29.9940011 1 143.28 163 ASP A CA 1
ATOM 698 C C . ASP A 1 96 ? 52.4190012 77.6380013 30.1270011 1 140.1 163 ASP A C 1
ATOM 699 O O . ASP A 1 96 ? 51.6480012 77.7580013 29.1620011 1 156.1 163 ASP A O 1
ATOM 704 N N . LEU A 1 97 ? 52.0540012 77.1220013 31.2970011 1 123.14 164 LEU A N 1
ATOM 705 C CA . LEU A 1 97 ? 50.6510012 76.7270013 31.5880011 1 116.03 164 LEU A CA 1
ATOM 706 C C . LEU A 1 97 ? 49.8950012 77.8830013 32.2490011 1 110.23 164 LEU A C 1
ATOM 707 O O . LEU A 1 97 ? 48.7340012 77.6560013 32.6250011 1 126.43 164 LEU A O 1
ATOM 712 N N . LEU A 1 98 ? 50.4940012 79.0640013 32.4060011 1 112.62 165 LEU A N 1
ATOM 713 C CA . LEU A 1 98 ? 49.8720012 80.1990013 33.1360011 1 117.25 165 LEU A CA 1
ATOM 714 C C . LEU A 1 98 ? 49.7520012 81.3830013 32.1820011 1 125.25 165 LEU A C 1
ATOM 715 O O . LEU A 1 98 ? 50.4280012 81.4020013 31.1490011 1 128.12 165 LEU A O 1
ATOM 720 N N . PRO A 1 99 ? 48.8900012 82.3860013 32.5000011 1 129.76 166 PRO A N 1
ATOM 721 C CA . PRO A 1 99 ? 48.6280012 83.5390013 31.6270011 1 138.5 166 PRO A CA 1
ATOM 722 C C . PRO A 1 99 ? 49.8660012 84.2030013 31.0100011 1 139.36 166 PRO A C 1
ATOM 723 O O . PRO A 1 99 ? 49.8220012 84.4920013 29.8170011 1 152.73 166 PRO A O 1
ATOM 727 N N . GLY A 1 100 ? 50.9150012 84.4030013 31.8110011 1 122.36 167 GLY A N 1
ATOM 728 C CA . GLY A 1 100 ? 52.1650012 85.0490013 31.3540011 1 125.58 167 GLY A CA 1
ATOM 729 C C . GLY A 1 100 ? 52.5500012 86.2430013 32.1990011 1 126.41 167 GLY A C 1
ATOM 730 O O . GLY A 1 100 ? 53.7430012 86.5760013 32.1870011 1 118.22 167 GLY A O 1
ATOM 731 N N . ILE A 1 101 ? 51.6200012 86.8400013 32.9450011 1 132.49 168 ILE A N 1
ATOM 732 C CA . ILE A 1 101 ? 51.9530012 87.8960013 33.9500011 1 138.06 168 ILE A CA 1
ATOM 733 C C . ILE A 1 101 ? 52.5790012 87.2650013 35.1940011 1 128.53 168 ILE A C 1
ATOM 734 O O . ILE A 1 101 ? 53.0100012 88.0460013 36.0620011 1 130.32 168 ILE A O 1
ATOM 739 N N . PHE A 1 102 ? 52.6170012 85.9450013 35.2670011 1 120.91 169 PHE A N 1
ATOM 740 C CA . PHE A 1 102 ? 53.0270012 85.2510013 36.4950011 1 111.27 169 PHE A CA 1
ATOM 741 C C . PHE A 1 102 ? 54.5210012 84.9690013 36.4250011 1 101.83 169 PHE A C 1
ATOM 742 O O . PHE A 1 102 ? 54.9400012 84.1790013 35.5860011 1 94.38 169 PHE A O 1
ATOM 750 N N . PRO A 1 103 ? 55.3790012 85.5990013 37.2610011 1 88.63 170 PRO A N 1
ATOM 751 C CA . PRO A 1 103 ? 56.8070012 85.3250013 37.1430011 1 90.91 170 PRO A CA 1
ATOM 752 C C . PRO A 1 103 ? 57.2160012 84.0430013 37.8900011 1 88.03 170 PRO A C 1
ATOM 753 O O . PRO A 1 103 ? 56.4490012 83.4480013 38.6200011 1 93.2 170 PRO A O 1
ATOM 757 N N . LEU A 1 104 ? 58.4640012 83.6610013 37.6960011 1 78.95 171 LEU A N 1
ATOM 758 C CA . LEU A 1 104 ? 59.0920012 82.5300013 38.4280011 1 76.09 171 LEU A CA 1
ATOM 759 C C . LEU A 1 104 ? 59.5740012 83.0150013 39.8070011 1 72.94 171 LEU A C 1
ATOM 760 O O . LEU A 1 104 ? 60.3350012 83.9960013 39.8820011 1 95.02 171 LEU A O 1
ATOM 765 N N . LEU A 1 105 ? 59.1300012 82.3600013 40.8630011 1 65.76 172 LEU A N 1
ATOM 766 C CA . LEU A 1 105 ? 59.5080012 82.7020013 42.2720011 1 67.77 172 LEU A CA 1
ATOM 767 C C . LEU A 1 105 ? 60.9340012 82.2020013 42.5620011 1 63.14 172 LEU A C 1
ATOM 768 O O . LEU A 1 105 ? 61.1540012 81.1830013 43.1930011 1 70.66 172 LEU A O 1
ATOM 773 N N . ARG A 1 106 ? 61.8980012 82.9500013 42.0780011 1 61.52 173 ARG A N 1
ATOM 774 C CA . ARG A 1 106 ? 63.3290012 82.6310013 42.2610011 1 58.56 173 ARG A CA 1
ATOM 775 C C . ARG A 1 106 ? 64.0530012 83.8660013 42.7740011 1 60.76 173 ARG A C 1
ATOM 776 O O . ARG A 1 106 ? 63.6200012 85.0000013 42.5330011 1 76.15 173 ARG A O 1
ATOM 784 N N . SER A 1 107 ? 65.1430012 83.6390013 43.4540011 1 60.1 174 SER A N 1
ATOM 785 C CA . SER A 1 107 ? 66.0030012 84.7090013 43.9780011 1 57.91 174 SER A CA 1
ATOM 786 C C . SER A 1 107 ? 67.4030012 84.1630013 44.1540011 1 58.52 174 SER A C 1
ATOM 787 O O . SER A 1 107 ? 67.6010012 82.8960013 44.3040011 1 74.98 174 SER A O 1
ATOM 790 N N . SER A 1 108 ? 68.3440012 85.0910013 44.1910011 1 55.71 175 SER A N 1
ATOM 791 C CA . SER A 1 108 ? 69.7540012 84.8300013 44.5300011 1 56.5 175 SER A CA 1
ATOM 792 C C . SER A 1 108 ? 69.8530012 84.3110013 45.9710011 1 56.42 175 SER A C 1
ATOM 793 O O . SER A 1 108 ? 69.0730012 84.7320013 46.8650011 1 52.57 175 SER A O 1
ATOM 796 N N . SER A 1 109 ? 70.8040012 83.4230013 46.2000011 1 45.68 176 SER A N 1
ATOM 797 C CA . SER A 1 109 ? 71.0520012 82.8750013 47.5460011 1 51.01 176 SER A CA 1
ATOM 798 C C . SER A 1 109 ? 72.0220012 83.7830013 48.3220011 1 55.89 176 SER A C 1
ATOM 799 O O . SER A 1 109 ? 72.3220012 83.4360013 49.4980011 1 55.53 176 SER A O 1
ATOM 802 N N . LEU A 1 110 ? 72.5270012 84.8640013 47.7240011 1 45.3 177 LEU A N 1
ATOM 803 C CA . LEU A 1 110 ? 73.5610012 85.7060013 48.3620011 1 52.69 177 LEU A CA 1
ATOM 804 C C . LEU A 1 110 ? 73.0230012 86.3340013 49.6510011 1 46.32 177 LEU A C 1
ATOM 805 O O . LEU A 1 110 ? 73.7560012 86.3000013 50.6350011 1 50.59 177 LEU A O 1
ATOM 810 N N . PRO A 1 111 ? 71.8120012 86.9240013 49.7090011 1 45.01 178 PRO A N 1
ATOM 811 C CA . PRO A 1 111 ? 71.2970012 87.4110013 50.9990011 1 42.79 178 PRO A CA 1
ATOM 812 C C . PRO A 1 111 ? 71.2910012 86.3410013 52.1260011 1 47.71 178 PRO A C 1
ATOM 813 O O . PRO A 1 111 ? 71.5650012 86.6230013 53.2140011 1 46.8 178 PRO A O 1
ATOM 817 N N . TYR A 1 112 ? 70.9750012 85.0940013 51.8230011 1 52.75 179 TYR A N 1
ATOM 818 C CA . TYR A 1 112 ? 70.9590012 84.0060013 52.8380011 1 46.91 179 TYR A CA 1
ATOM 819 C C . TYR A 1 112 ? 72.3850012 83.6160013 53.2050011 1 41.8 179 TYR A C 1
ATOM 820 O O . TYR A 1 112 ? 72.5870012 83.2730013 54.3930011 1 41.65 179 TYR A O 1
ATOM 829 N N . GLN A 1 113 ? 73.3190012 83.6470013 52.2690011 1 43.8 180 GLN A N 1
ATOM 830 C CA . GLN A 1 113 ? 74.7560012 83.3600013 52.5810011 1 50.69 180 GLN A CA 1
ATOM 831 C C . GLN A 1 113 ? 75.2780012 84.3520013 53.6250011 1 49.05 180 GLN A C 1
ATOM 832 O O . GLN A 1 113 ? 75.9660012 83.8940013 54.5720011 1 62.44 180 GLN A O 1
ATOM 838 N N . LEU A 1 114 ? 74.9350012 85.6340013 53.4680011 1 42.45 181 LEU A N 1
ATOM 839 C CA . LEU A 1 114 ? 75.3830012 86.6780013 54.4320011 1 48.99 181 LEU A CA 1
ATOM 840 C C . LEU A 1 114 ? 74.7510012 86.4910013 55.8150011 1 47.79 181 LEU A C 1
ATOM 841 O O . LEU A 1 114 ? 75.4430012 86.7510013 56.8050011 1 65.02 181 LEU A O 1
ATOM 846 N N . THR A 1 115 ? 73.5040012 86.0460013 55.8760011 1 47.19 182 THR A N 1
ATOM 847 C CA . THR A 1 115 ? 72.7840012 85.9370013 57.1620011 1 53.11 182 THR A CA 1
ATOM 848 C C . THR A 1 115 ? 72.8210012 84.5140013 57.6970011 1 51.91 182 THR A C 1
ATOM 849 O O . THR A 1 115 ? 72.3230012 84.3890013 58.8100011 1 49.79 182 THR A O 1
ATOM 853 N N . ALA A 1 116 ? 73.3840012 83.5390013 56.9950011 1 52.53 183 ALA A N 1
ATOM 854 C CA . ALA A 1 116 ? 73.4290012 82.1420013 57.5000011 1 56.83 183 ALA A CA 1
ATOM 855 C C . ALA A 1 116 ? 74.1820012 82.0660013 58.8360011 1 55.42 183 ALA A C 1
ATOM 856 O O . ALA A 1 116 ? 73.6650012 81.4640013 59.7610011 1 50.24 183 ALA A O 1
ATOM 858 N N . PRO A 1 117 ? 75.4010012 82.6210013 59.0010011 1 54.32 184 PRO A N 1
ATOM 859 C CA . PRO A 1 117 ? 76.0540012 82.5280013 60.3210011 1 57.02 184 PRO A CA 1
ATOM 860 C C . PRO A 1 117 ? 75.2990012 83.2410013 61.4690011 1 45.89 184 PRO A C 1
ATOM 861 O O . PRO A 1 117 ? 75.4100012 82.8020013 62.5850011 1 50.35 184 PRO A O 1
ATOM 865 N N . ALA A 1 118 ? 74.5000012 84.2570013 61.2040011 1 44.36 185 ALA A N 1
ATOM 866 C CA . ALA A 1 118 ? 73.7250012 84.8930013 62.3150011 1 42.95 185 ALA A CA 1
ATOM 867 C C . ALA A 1 118 ? 72.6330012 83.9480013 62.8540011 1 42.37 185 ALA A C 1
ATOM 868 O O . ALA A 1 118 ? 72.4990012 83.8390013 64.0990011 1 41.42 185 ALA A O 1
ATOM 870 N N . LEU A 1 119 ? 71.8950012 83.2880013 61.9710011 1 43.04 186 LEU A N 1
ATOM 871 C CA . LEU A 1 119 ? 70.8420012 82.3340013 62.3700011 1 40.8 186 LEU A CA 1
ATOM 872 C C . LEU A 1 119 ? 71.4480012 81.2050013 63.2330011 1 46.29 186 LEU A C 1
ATOM 873 O O . LEU A 1 119 ? 70.8860012 80.8580013 64.2800011 1 39.53 186 LEU A O 1
ATOM 878 N N . ALA A 1 120 ? 72.5720012 80.6350013 62.8100011 1 38.7 187 ALA A N 1
ATOM 879 C CA . ALA A 1 120 ? 73.2180012 79.5160013 63.5290011 1 34.58 187 ALA A CA 1
ATOM 880 C C . ALA A 1 120 ? 73.6620012 79.9570013 64.9260011 1 36.1 187 ALA A C 1
ATOM 881 O O . ALA A 1 120 ? 73.3980012 79.2150013 65.9450011 1 33.4 187 ALA A O 1
ATOM 883 N N . LEU A 1 121 ? 74.3080012 81.1130013 64.9780011 1 34.77 188 LEU A N 1
ATOM 884 C CA . LEU A 1 121 ? 74.7800012 81.6200013 66.2880011 1 35.81 188 LEU A CA 1
ATOM 885 C C . LEU A 1 121 ? 73.5910012 81.8990013 67.2200011 1 38.21 188 LEU A C 1
ATOM 886 O O . LEU A 1 121 ? 73.6860012 81.4980013 68.4260011 1 42.05 188 LEU A O 1
ATOM 891 N N . LEU A 1 122 ? 72.5390012 82.5020013 66.7170011 1 38.15 189 LEU A N 1
ATOM 892 C CA . LEU A 1 122 ? 71.3560012 82.7430013 67.5770011 1 43.61 189 LEU A CA 1
ATOM 893 C C . LEU A 1 122 ? 70.6970012 81.4240013 68.0360011 1 37.47 189 LEU A C 1
ATOM 894 O O . LEU A 1 122 ? 70.3220012 81.3120013 69.2140011 1 39.29 189 LEU A O 1
ATOM 899 N N . LEU A 1 123 ? 70.5410012 80.4700013 67.1450011 1 41.86 190 LEU A N 1
ATOM 900 C CA . LEU A 1 123 ? 69.9500012 79.1530013 67.5230011 1 39.64 190 LEU A CA 1
ATOM 901 C C . LEU A 1 123 ? 70.7900012 78.4630013 68.6090011 1 40.39 190 LEU A C 1
ATOM 902 O O . LEU A 1 123 ? 70.1970012 77.9150013 69.6060011 1 47.99 190 LEU A O 1
ATOM 907 N N . VAL A 1 124 ? 72.1020012 78.4730013 68.4440011 1 34.21 191 VAL A N 1
ATOM 908 C CA . VAL A 1 124 ? 72.9480012 77.8110013 69.4620011 1 37.49 191 VAL A CA 1
ATOM 909 C C . VAL A 1 124 ? 72.9870012 78.6240013 70.7770011 1 39.18 191 VAL A C 1
ATOM 910 O O . VAL A 1 124 ? 73.0310012 77.9950013 71.8760011 1 53.97 191 VAL A O 1
ATOM 914 N N . PHE A 1 125 ? 72.9270012 79.9130013 70.7220011 1 34.21 192 PHE A N 1
ATOM 915 C CA . PHE A 1 125 ? 72.8120012 80.7520013 71.9470011 1 39.75 192 PHE A CA 1
ATOM 916 C C . PHE A 1 125 ? 71.5660012 80.3970013 72.7860011 1 45.54 192 PHE A C 1
ATOM 917 O O . PHE A 1 125 ? 71.6570012 80.2710013 74.0010011 1 45.99 192 PHE A O 1
ATOM 925 N N . ARG A 1 126 ? 70.4190012 80.2630013 72.1880011 1 40.31 193 ARG A N 1
ATOM 926 C CA . ARG A 1 126 ? 69.1780012 79.9370013 72.8980011 1 45.32 193 ARG A CA 1
ATOM 927 C C . ARG A 1 126 ? 69.2810012 78.5420013 73.4820011 1 42.92 193 ARG A C 1
ATOM 928 O O . ARG A 1 126 ? 68.7500012 78.3230013 74.5540011 1 52.42 193 ARG A O 1
ATOM 936 N N . THR A 1 127 ? 69.8650012 77.6250013 72.7340011 1 42.21 194 THR A N 1
ATOM 937 C CA . THR A 1 127 ? 70.0050012 76.2610013 73.3120011 1 48.16 194 THR A CA 1
ATOM 938 C C . THR A 1 127 ? 71.0670012 76.2540013 74.4400011 1 41.87 194 THR A C 1
ATOM 939 O O . THR A 1 127 ? 70.8590012 75.6000013 75.4440011 1 47.51 194 THR A O 1
ATOM 943 N N . GLU A 1 128 ? 72.1640012 76.9610013 74.2900011 1 41.53 195 GLU A N 1
ATOM 944 C CA . GLU A 1 128 ? 73.1340012 77.1200013 75.4240011 1 42.49 195 GLU A CA 1
ATOM 945 C C . GLU A 1 128 ? 72.4760012 77.7670013 76.6750011 1 43.99 195 GLU A C 1
ATOM 946 O O . GLU A 1 128 ? 72.7490012 77.3410013 77.7950011 1 52.76 195 GLU A O 1
ATOM 952 N N . ALA A 1 129 ? 71.6380012 78.7780013 76.5130011 1 38.07 196 ALA A N 1
ATOM 953 C CA . ALA A 1 129 ? 70.8980012 79.3940013 77.6270011 1 39.6 196 ALA A CA 1
ATOM 954 C C . ALA A 1 129 ? 69.9970012 78.3230013 78.2760011 1 38.75 196 ALA A C 1
ATOM 955 O O . ALA A 1 129 ? 69.9290012 78.2780013 79.4950011 1 42.75 196 ALA A O 1
ATOM 957 N N . SER A 1 130 ? 69.3130012 77.5260013 77.4830011 1 34.32 197 SER A N 1
ATOM 958 C CA . SER A 1 130 ? 68.4750012 76.4230013 78.0200011 1 40.12 197 SER A CA 1
ATOM 959 C C . SER A 1 130 ? 69.3390012 75.3970013 78.7720011 1 37.01 197 SER A C 1
ATOM 960 O O . SER A 1 130 ? 68.9380012 74.9740013 79.8820011 1 34.78 197 SER A O 1
ATOM 963 N N . TYR A 1 131 ? 70.4760012 75.0160013 78.2080011 1 32.51 198 TYR A N 1
ATOM 964 C CA . TYR A 1 131 ? 71.3690012 74.0730013 78.9150011 1 35.45 198 TYR A CA 1
ATOM 965 C C . TYR A 1 131 ? 71.9060012 74.6740013 80.2280011 1 34.81 198 TYR A C 1
ATOM 966 O O . TYR A 1 131 ? 72.0970012 73.9720013 81.1900011 1 36.29 198 TYR A O 1
ATOM 975 N N . SER A 1 132 ? 72.1510012 75.9680013 80.2570011 1 33.23 199 SER A N 1
ATOM 976 C CA . SER A 1 132 ? 72.5760012 76.6220013 81.5240011 1 35.21 199 SER A CA 1
ATOM 977 C C . SER A 1 132 ? 71.4780012 76.4980013 82.6150011 1 34.72 199 SER A C 1
ATOM 978 O O . SER A 1 132 ? 71.8420012 76.2870013 83.7750011 1 33.46 199 SER A O 1
ATOM 981 N N . ARG A 1 133 ? 70.2200012 76.5460013 82.2540011 1 30.55 200 ARG A N 1
ATOM 982 C CA . ARG A 1 133 ? 69.1120012 76.3820013 83.1950011 1 33.19 200 ARG A CA 1
ATOM 983 C C . ARG A 1 133 ? 69.0370012 74.9250013 83.6550011 1 32.21 200 ARG A C 1
ATOM 984 O O . ARG A 1 133 ? 68.7510012 74.7250013 84.8250011 1 30.51 200 ARG A O 1
ATOM 992 N N . PHE A 1 134 ? 69.2610012 73.9730013 82.7680011 1 36.3 201 PHE A N 1
ATOM 993 C CA . PHE A 1 134 ? 69.3730012 72.5600013 83.1880011 1 34.74 201 PHE A CA 1
ATOM 994 C C . PHE A 1 134 ? 70.5370012 72.3880013 84.1760011 1 36.08 201 PHE A C 1
ATOM 995 O O . PHE A 1 134 ? 70.3670012 71.6860013 85.1780011 1 39.97 201 PHE A O 1
ATOM 1003 N N . GLU A 1 135 ? 71.6860012 72.9750013 83.9020011 1 34.93 202 GLU A N 1
ATOM 1004 C CA . GLU A 1 135 ? 72.8600012 72.8320013 84.8160011 1 36.21 202 GLU A CA 1
ATOM 1005 C C . GLU A 1 135 ? 72.5840012 73.4700013 86.1690011 1 35.44 202 GLU A C 1
ATOM 1006 O O . GLU A 1 135 ? 72.8800012 72.8600013 87.1650011 1 35.98 202 GLU A O 1
ATOM 1012 N N . GLU A 1 136 ? 71.9520012 74.6040013 86.1760011 1 33.02 203 GLU A N 1
ATOM 1013 C CA . GLU A 1 136 ? 71.5890012 75.2590013 87.4370011 1 35.21 203 GLU A CA 1
ATOM 1014 C C . GLU A 1 136 ? 70.5920012 74.3980013 88.2290011 1 36.81 203 GLU A C 1
ATOM 1015 O O . GLU A 1 136 ? 70.7010012 74.3420013 89.4370011 1 39.03 203 GLU A O 1
ATOM 1021 N N . GLY A 1 137 ? 69.6330012 73.8000013 87.5710011 1 38 204 GLY A N 1
ATOM 1022 C CA . GLY A 1 137 ? 68.7190012 72.8600013 88.2300011 1 36.2 204 GLY A CA 1
ATOM 1023 C C . GLY A 1 137 ? 69.4130012 71.6340013 88.7670011 1 36.09 204 GLY A C 1
ATOM 1024 O O . GLY A 1 137 ? 69.0950012 71.1940013 89.8780011 1 42.21 204 GLY A O 1
ATOM 1025 N N . ARG A 1 138 ? 70.3630012 71.1120013 88.0260011 1 37.23 205 ARG A N 1
ATOM 1026 C CA . ARG A 1 138 ? 71.1540012 69.9500013 88.4870011 1 35.37 205 ARG A CA 1
ATOM 1027 C C . ARG A 1 138 ? 72.0210012 70.3040013 89.7320011 1 38.5 205 ARG A C 1
ATOM 1028 O O . ARG A 1 138 ? 72.0470012 69.5070013 90.6770011 1 40.69 205 ARG A O 1
ATOM 1036 N N . LYS A 1 139 ? 72.7330012 71.4430013 89.7410011 1 32.5 206 LYS A N 1
ATOM 1037 C CA . LYS A 1 139 ? 73.5550012 71.8420013 90.8880011 1 35.39 206 LYS A CA 1
ATOM 1038 C C . LYS A 1 139 ? 72.6910012 72.0910013 92.1260011 1 34.42 206 LYS A C 1
ATOM 1039 O O . LYS A 1 139 ? 73.1390012 71.8450013 93.2350011 1 38.74 206 LYS A O 1
ATOM 1045 N N . SER A 1 140 ? 71.5200012 72.6370013 91.9340011 1 38.86 207 SER A N 1
ATOM 1046 C CA . SER A 1 140 ? 70.6460012 72.9870013 93.0650011 1 37.19 207 SER A CA 1
ATOM 1047 C C . SER A 1 140 ? 70.2250012 71.6860013 93.7390011 1 35.78 207 SER A C 1
ATOM 1048 O O . SER A 1 140 ? 70.1520012 71.6720013 94.9580011 1 42.25 207 SER A O 1
ATOM 1051 N N . TRP A 1 141 ? 69.9010012 70.6670013 92.9440011 1 32.86 208 TRP A N 1
ATOM 1052 C CA . TRP A 1 141 ? 69.5030012 69.3600013 93.5240011 1 34.37 208 TRP A CA 1
ATOM 1053 C C . TRP A 1 141 ? 70.7170012 68.6840013 94.1600011 1 36.13 208 TRP A C 1
ATOM 1054 O O . TRP A 1 141 ? 70.5590012 68.0720013 95.2370011 1 39.68 208 TRP A O 1
ATOM 1065 N N . THR A 1 142 ? 71.8620012 68.7810013 93.5310011 1 37.04 209 THR A N 1
ATOM 1066 C CA . THR A 1 142 ? 73.0980012 68.2450013 94.1350011 1 37.32 209 THR A CA 1
ATOM 1067 C C . THR A 1 142 ? 73.3540012 68.8520013 95.5310011 1 33.06 209 THR A C 1
ATOM 1068 O O . THR A 1 142 ? 73.5630012 68.0910013 96.4890011 1 39.69 209 THR A O 1
ATOM 1072 N N . GLU A 1 143 ? 73.2990012 70.1490013 95.6350011 1 31.05 210 GLU A N 1
ATOM 1073 C CA . GLU A 1 143 ? 73.4450012 70.8400013 96.9340011 1 36.85 210 GLU A CA 1
ATOM 1074 C C . GLU A 1 143 ? 72.3540012 70.4170013 97.9440011 1 34.93 210 GLU A C 1
ATOM 1075 O O . GLU A 1 143 ? 72.7330012 70.1570013 99.0670011 1 45.88 210 GLU A O 1
ATOM 1081 N N . VAL A 1 144 ? 71.0950012 70.3440013 97.5780011 1 32.17 211 VAL A N 1
ATOM 1082 C CA . VAL A 1 144 ? 70.0060012 69.9480013 98.5160011 1 32.03 211 VAL A CA 1
ATOM 1083 C C . VAL A 1 144 ? 70.2130012 68.5030013 98.9810011 1 35.19 211 VAL A C 1
ATOM 1084 O O . VAL A 1 144 ? 70.0860012 68.2280013 100.155001 1 37.03 211 VAL A O 1
ATOM 1088 N N . ILE A 1 145 ? 70.5470012 67.5830013 98.0890011 1 35.94 212 ILE A N 1
ATOM 1089 C CA . ILE A 1 145 ? 70.7900012 66.1770013 98.5110011 1 36.59 212 ILE A CA 1
ATOM 1090 C C . ILE A 1 145 ? 72.0620012 66.1050013 99.3780011 1 38.38 212 ILE A C 1
ATOM 1091 O O . ILE A 1 145 ? 72.0460012 65.4340013 100.394001 1 41.11 212 ILE A O 1
ATOM 1096 N N . ALA A 1 146 ? 73.1260012 66.8140013 99.0540011 1 36.38 213 ALA A N 1
ATOM 1097 C CA . ALA A 1 146 ? 74.3510012 66.7750013 99.8960011 1 32.4 213 ALA A CA 1
ATOM 1098 C C . ALA A 1 146 ? 74.0990012 67.4580013 101.246001 1 36.26 213 ALA A C 1
ATOM 1099 O O . ALA A 1 146 ? 74.6230012 66.9750013 102.253001 1 36.37 213 ALA A O 1
ATOM 1101 N N . GLY A 1 147 ? 73.3090012 68.5180013 101.288001 1 34.29 214 GLY A N 1
ATOM 1102 C CA . GLY A 1 147 ? 72.9280012 69.1260013 102.569001 1 31.48 214 GLY A CA 1
ATOM 1103 C C . GLY A 1 147 ? 72.0360012 68.2250013 103.387001 1 33.15 214 GLY A C 1
ATOM 1104 O O . GLY A 1 147 ? 72.2050012 68.1570013 104.618001 1 36.14 214 GLY A O 1
ATOM 1105 N N . ALA A 1 148 ? 71.1140012 67.5210013 102.754001 1 32.51 215 ALA A N 1
ATOM 1106 C CA . ALA A 1 148 ? 70.2590012 66.5800013 103.530001 1 37.25 215 ALA A CA 1
ATOM 1107 C C . ALA A 1 148 ? 71.1070012 65.4420013 104.094001 1 36.72 215 ALA A C 1
ATOM 1108 O O . ALA A 1 148 ? 70.8630012 65.0280013 105.211001 1 40.51 215 ALA A O 1
ATOM 1110 N N . ASN A 1 149 ? 72.0830012 64.9700013 103.338001 1 36.4 216 ASN A N 1
ATOM 1111 C CA . ASN A 1 149 ? 73.0020012 63.8950013 103.819001 1 34.55 216 ASN A CA 1
ATOM 1112 C C . ASN A 1 149 ? 73.8660012 64.4100013 104.964001 1 38.5 216 ASN A C 1
ATOM 1113 O O . ASN A 1 149 ? 73.9710012 63.7370013 106.000001 1 45.34 216 ASN A O 1
ATOM 1118 N N . ASP A 1 150 ? 74.4230012 65.5920013 104.799001 1 38.76 217 ASP A N 1
ATOM 1119 C CA . ASP A 1 150 ? 75.2510012 66.2230013 105.847001 1 38.18 217 ASP A CA 1
ATOM 1120 C C . ASP A 1 150 ? 74.4610012 66.4800013 107.146001 1 36.42 217 ASP A C 1
ATOM 1121 O O . ASP A 1 150 ? 74.9470012 66.2030013 108.237001 1 39.78 217 ASP A O 1
ATOM 1126 N N . PHE A 1 151 ? 73.2940012 67.0700013 107.020001 1 38.13 218 PHE A N 1
ATOM 1127 C CA . PHE A 1 151 ? 72.4720012 67.4330013 108.188001 1 32.2 218 PHE A CA 1
ATOM 1128 C C . PHE A 1 151 ? 72.0910012 66.1670013 108.979001 1 34.83 218 PHE A C 1
ATOM 1129 O O . PHE A 1 151 ? 72.1530012 66.1580013 110.209001 1 36.44 218 PHE A O 1
ATOM 1137 N N . ALA A 1 152 ? 71.6990012 65.1300013 108.252001 1 34.28 219 ALA A N 1
ATOM 1138 C CA . ALA A 1 152 ? 71.2990012 63.8460013 108.866001 1 38.95 219 ALA A CA 1
ATOM 1139 C C . ALA A 1 152 ? 72.5010012 63.2140013 109.563001 1 40.73 219 ALA A C 1
ATOM 1140 O O . ALA A 1 152 ? 72.3280012 62.7100013 110.740001 1 41.67 219 ALA A O 1
ATOM 1142 N N . ARG A 1 153 ? 73.6500012 63.2590013 108.884001 1 37.07 220 ARG A N 1
ATOM 1143 C CA . ARG A 1 153 ? 74.8780012 62.6910013 109.478001 1 35.41 220 ARG A CA 1
ATOM 1144 C C . ARG A 1 153 ? 75.2020012 63.4170013 110.788001 1 36.15 220 ARG A C 1
ATOM 1145 O O . ARG A 1 153 ? 75.4890012 62.7290013 111.784001 1 43.22 220 ARG A O 1
ATOM 1153 N N . GLN A 1 154 ? 75.1160012 64.7300013 110.810001 1 33.85 221 GLN A N 1
ATOM 1154 C CA . GLN A 1 154 ? 75.4180012 65.5060013 112.039001 1 35.18 221 GLN A CA 1
ATOM 1155 C C . GLN A 1 154 ? 74.3690012 65.2380013 113.118001 1 34.25 221 GLN A C 1
ATOM 1156 O O . GLN A 1 154 ? 74.7600012 65.1220013 114.271001 1 36.55 221 GLN A O 1
ATOM 1162 N N . ILE A 1 155 ? 73.0830012 65.1710013 112.757001 1 39.27 222 ILE A N 1
ATOM 1163 C CA . ILE A 1 155 ? 72.0280012 64.8560013 113.767001 1 42.79 222 ILE A CA 1
ATOM 1164 C C . ILE A 1 155 ? 72.3220012 63.4950013 114.417001 1 41.45 222 ILE A C 1
ATOM 1165 O O . ILE A 1 155 ? 72.1180012 63.3900013 115.617001 1 41.07 222 ILE A O 1
ATOM 1170 N N . ILE A 1 156 ? 72.7720012 62.5060013 113.658001 1 47.04 223 ILE A N 1
ATOM 1171 C CA . ILE A 1 156 ? 73.0400012 61.1500013 114.242001 1 46.35 223 ILE A CA 1
ATOM 1172 C C . ILE A 1 156 ? 74.1980012 61.2610013 115.249001 1 45.42 223 ILE A C 1
ATOM 1173 O O . ILE A 1 156 ? 74.1190012 60.5850013 116.259001 1 54.51 223 ILE A O 1
ATOM 1178 N N . SER A 1 157 ? 75.1900012 62.0990013 115.008001 1 46.82 224 SER A N 1
ATOM 1179 C CA . SER A 1 157 ? 76.3500012 62.3100013 115.932001 1 52.43 224 SER A CA 1
ATOM 1180 C C . SER A 1 157 ? 75.9970012 63.2530013 117.093001 1 53.54 224 SER A C 1
ATOM 1181 O O . SER A 1 157 ? 76.2640012 62.9400013 118.259001 1 59.21 224 SER A O 1
ATOM 1184 N N . SER A 1 158 ? 75.4140012 64.3950013 116.759001 1 59.77 225 SER A N 1
ATOM 1185 C CA . SER A 1 158 ? 75.2640012 65.5300013 117.698001 1 54.67 225 SER A CA 1
ATOM 1186 C C . SER A 1 158 ? 74.3050012 65.1620013 118.817001 1 51.95 225 SER A C 1
ATOM 1187 O O . SER A 1 158 ? 74.6130012 65.4760013 119.982001 1 63.21 225 SER A O 1
ATOM 1190 N N . VAL A 1 159 ? 73.1830012 64.5490013 118.464001 1 60.79 226 VAL A N 1
ATOM 1191 C CA . VAL A 1 159 ? 72.0420012 64.3790013 119.417001 1 60.35 226 VAL A CA 1
ATOM 1192 C C . VAL A 1 159 ? 72.3900012 63.1490013 120.245001 1 71.27 226 VAL A C 1
ATOM 1193 O O . VAL A 1 159 ? 72.4730012 62.0970013 119.715001 1 75.92 226 VAL A O 1
ATOM 1197 N N . GLU A 1 160 ? 72.6850012 63.3380013 121.516001 1 96.49 227 GLU A N 1
ATOM 1198 C CA . GLU A 1 160 ? 73.2270012 62.2610013 122.400001 1 100.72 227 GLU A CA 1
ATOM 1199 C C . GLU A 1 160 ? 72.1940012 61.8050013 123.422001 1 93.89 227 GLU A C 1
ATOM 1200 O O . GLU A 1 160 ? 72.0780012 60.5730013 123.608001 1 99.39 227 GLU A O 1
ATOM 1206 N N . THR A 1 161 ? 71.5240012 62.7680013 124.057001 1 98.62 228 THR A N 1
ATOM 1207 C CA . THR A 1 161 ? 70.6620012 62.5740013 125.238001 1 101.57 228 THR A CA 1
ATOM 1208 C C . THR A 1 161 ? 69.5940012 61.5250013 124.928001 1 102.5 228 THR A C 1
ATOM 1209 O O . THR A 1 161 ? 68.9740012 61.6100013 123.861001 1 106.15 228 THR A O 1
ATOM 1213 N N . SER A 1 162 ? 69.4030012 60.5840013 125.827001 1 106.41 229 SER A N 1
ATOM 1214 C CA . SER A 1 162 ? 68.4060012 59.4890013 125.641001 1 114.24 229 SER A CA 1
ATOM 1215 C C . SER A 1 162 ? 66.9620012 59.9850013 125.837001 1 102.12 229 SER A C 1
ATOM 1216 O O . SER A 1 162 ? 66.0410012 59.2760013 125.386001 1 104.21 229 SER A O 1
ATOM 1219 N N . GLY A 1 163 ? 66.7590012 61.1310013 126.493001 1 96.57 230 GLY A N 1
ATOM 1220 C CA . GLY A 1 163 ? 65.4300012 61.7530013 126.610001 1 92.4 230 GLY A CA 1
ATOM 1221 C C . GLY A 1 163 ? 64.9620012 62.3560013 125.306001 1 85.75 230 GLY A C 1
ATOM 1222 O O . GLY A 1 163 ? 63.7750012 62.6510013 125.199001 1 102.83 230 GLY A O 1
ATOM 1223 N N . ASP A 1 164 ? 65.8620012 62.5590013 124.348001 1 82.14 231 ASP A N 1
ATOM 1224 C CA . ASP A 1 164 ? 65.5330012 63.1270013 123.017001 1 73.62 231 ASP A CA 1
ATOM 1225 C C . ASP A 1 164 ? 65.4640012 62.0440013 121.941001 1 65.41 231 ASP A C 1
ATOM 1226 O O . ASP A 1 164 ? 65.5770012 62.3910013 120.762001 1 68.61 231 ASP A O 1
ATOM 1231 N N . ALA A 1 165 ? 65.2550012 60.7780013 122.301001 1 55.9 232 ALA A N 1
ATOM 1232 C CA . ALA A 1 165 ? 65.1640012 59.6650013 121.318001 1 57.49 232 ALA A CA 1
ATOM 1233 C C . ALA A 1 165 ? 64.0120012 59.8670013 120.318001 1 58.93 232 ALA A C 1
ATOM 1234 O O . ALA A 1 165 ? 64.2560012 59.6850013 119.105001 1 65.42 232 ALA A O 1
ATOM 1236 N N . GLN A 1 166 ? 62.8240012 60.2290013 120.784001 1 57.52 233 GLN A N 1
ATOM 1237 C CA . GLN A 1 166 ? 61.6560012 60.3900013 119.879001 1 56.15 233 GLN A CA 1
ATOM 1238 C C . GLN A 1 166 ? 61.8240012 61.6350013 119.026001 1 56.04 233 GLN A C 1
ATOM 1239 O O . GLN A 1 166 ? 61.4700012 61.5850013 117.835001 1 60.45 233 GLN A O 1
ATOM 1245 N N . LEU A 1 167 ? 62.3520012 62.6950013 119.583001 1 57.83 234 LEU A N 1
ATOM 1246 C CA . LEU A 1 167 ? 62.5340012 63.9320013 118.792001 1 59.35 234 LEU A CA 1
ATOM 1247 C C . LEU A 1 167 ? 63.6360012 63.7340013 117.750001 1 55.22 234 LEU A C 1
ATOM 1248 O O . LEU A 1 167 ? 63.5050012 64.2640013 116.664001 1 53.02 234 LEU A O 1
ATOM 1253 N N . LYS A 1 168 ? 64.6700012 62.9740013 118.058001 1 50.4 235 LYS A N 1
ATOM 1254 C CA . LYS A 1 168 ? 65.7410012 62.6740013 117.075001 1 52 235 LYS A CA 1
ATOM 1255 C C . LYS A 1 168 ? 65.1770012 61.8140013 115.942001 1 55.93 235 LYS A C 1
ATOM 1256 O O . LYS A 1 168 ? 65.5250012 62.0890013 114.751001 1 50.61 235 LYS A O 1
ATOM 1262 N N . LYS A 1 169 ? 64.3630012 60.8120013 116.298001 1 51.33 236 LYS A N 1
ATOM 1263 C CA . LYS A 1 169 ? 63.6580012 59.9760013 115.282001 1 44.86 236 LYS A CA 1
ATOM 1264 C C . LYS A 1 169 ? 62.8030012 60.8630013 114.377001 1 40.55 236 LYS A C 1
ATOM 1265 O O . LYS A 1 169 ? 62.8310012 60.6880013 113.147001 1 47.93 236 LYS A O 1
ATOM 1271 N N . ALA A 1 170 ? 62.0460012 61.7700013 114.964001 1 42.12 237 ALA A N 1
ATOM 1272 C CA . ALA A 1 170 ? 61.1180012 62.6450013 114.222001 1 42.26 237 ALA A CA 1
ATOM 1273 C C . ALA A 1 170 ? 61.9340012 63.5320013 113.308001 1 41.44 237 ALA A C 1
ATOM 1274 O O . ALA A 1 170 ? 61.5240012 63.7370013 112.188001 1 40.21 237 ALA A O 1
ATOM 1276 N N . LEU A 1 171 ? 63.0250012 64.0810013 113.826001 1 42.16 238 LEU A N 1
ATOM 1277 C CA . LEU A 1 171 ? 63.8120012 65.0760013 113.065001 1 39.6 238 LEU A CA 1
ATOM 1278 C C . LEU A 1 171 ? 64.4690012 64.3770013 111.894001 1 39.4 238 LEU A C 1
ATOM 1279 O O . LEU A 1 171 ? 64.4630012 64.9740013 110.829001 1 40.16 238 LEU A O 1
ATOM 1284 N N . LEU A 1 172 ? 64.9590012 63.1520013 112.070001 1 39.59 239 LEU A N 1
ATOM 1285 C CA . LEU A 1 172 ? 65.5520012 62.4160013 110.908001 1 38.66 239 LEU A CA 1
ATOM 1286 C C . LEU A 1 172 ? 64.4850012 62.0550013 109.873001 1 41.62 239 LEU A C 1
ATOM 1287 O O . LEU A 1 172 ? 64.8450012 62.0660013 108.741001 1 47.39 239 LEU A O 1
ATOM 1292 N N . GLN A 1 173 ? 63.2360012 61.8140013 110.252001 1 42.95 240 GLN A N 1
ATOM 1293 C CA . GLN A 1 173 ? 62.1280012 61.6220013 109.271001 1 40.7 240 GLN A CA 1
ATOM 1294 C C . GLN A 1 173 ? 61.8860012 62.9070013 108.461001 1 43.72 240 GLN A C 1
ATOM 1295 O O . GLN A 1 173 ? 61.7430012 62.7920013 107.265001 1 47.74 240 GLN A O 1
ATOM 1301 N N . TYR A 1 174 ? 61.9030012 64.0840013 109.051001 1 39.06 241 TYR A N 1
ATOM 1302 C CA . TYR A 1 174 ? 61.6910012 65.3390013 108.277001 1 36.39 241 TYR A CA 1
ATOM 1303 C C . TYR A 1 174 ? 62.8590012 65.6600013 107.341001 1 38.67 241 TYR A C 1
ATOM 1304 O O . TYR A 1 174 ? 62.5820012 66.1660013 106.258001 1 41.99 241 TYR A O 1
ATOM 1313 N N . ILE A 1 175 ? 64.1040012 65.3760013 107.686001 1 43.46 242 ILE A N 1
ATOM 1314 C CA . ILE A 1 175 ? 65.2230012 65.6420013 106.731001 1 40.06 242 ILE A CA 1
ATOM 1315 C C . ILE A 1 175 ? 65.1070012 64.6740013 105.541001 1 38.93 242 ILE A C 1
ATOM 1316 O O . ILE A 1 175 ? 65.4170012 65.1320013 104.457001 1 35.12 242 ILE A O 1
ATOM 1321 N N . VAL A 1 176 ? 64.6710012 63.4250013 105.697001 1 43.11 243 VAL A N 1
ATOM 1322 C CA . VAL A 1 176 ? 64.4770012 62.5540013 104.503001 1 40.74 243 VAL A CA 1
ATOM 1323 C C . VAL A 1 176 ? 63.2430012 63.0280013 103.711001 1 39.85 243 VAL A C 1
ATOM 1324 O O . VAL A 1 176 ? 63.2850012 62.9360013 102.457001 1 47.37 243 VAL A O 1
ATOM 1328 N N . ALA A 1 177 ? 62.1900012 63.4650013 104.401001 1 36.99 244 ALA A N 1
ATOM 1329 C CA . ALA A 1 177 ? 60.9290012 63.8850013 103.733001 1 39.25 244 ALA A CA 1
ATOM 1330 C C . ALA A 1 177 ? 61.1020012 65.1870013 102.927001 1 38.07 244 ALA A C 1
ATOM 1331 O O . ALA A 1 177 ? 60.3230012 65.3430013 101.975001 1 44.35 244 ALA A O 1
ATOM 1333 N N . PHE A 1 178 ? 62.0100012 66.0770013 103.299001 1 36.08 245 PHE A N 1
ATOM 1334 C CA . PHE A 1 178 ? 62.1620012 67.4060013 102.647001 1 39.24 245 PHE A CA 1
ATOM 1335 C C . PHE A 1 178 ? 62.4800012 67.2660013 101.151001 1 39.17 245 PHE A C 1
ATOM 1336 O O . PHE A 1 178 ? 61.8350012 67.9590013 100.350001 1 45.54 245 PHE A O 1
ATOM 1344 N N . PRO A 1 179 ? 63.4640012 66.4690013 100.691001 1 43.5 246 PRO A N 1
ATOM 1345 C CA . PRO A 1 179 ? 63.6760012 66.3420013 99.2360011 1 44.73 246 PRO A CA 1
ATOM 1346 C C . PRO A 1 179 ? 62.4770012 65.7210013 98.5020011 1 40.17 246 PRO A C 1
ATOM 1347 O O . PRO A 1 179 ? 62.2110012 66.1800013 97.3700011 1 40.27 246 PRO A O 1
ATOM 1351 N N . VAL A 1 180 ? 61.7690012 64.8070013 99.1380011 1 36.94 247 VAL A N 1
ATOM 1352 C CA . VAL A 1 180 ? 60.5370012 64.2840013 98.4900011 1 42.56 247 VAL A CA 1
ATOM 1353 C C . VAL A 1 180 ? 59.5150012 65.4300013 98.3380011 1 39.77 247 VAL A C 1
ATOM 1354 O O . VAL A 1 180 ? 58.8600012 65.5200013 97.2410011 1 45.07 247 VAL A O 1
ATOM 1358 N N . ALA A 1 181 ? 59.3590012 66.2680013 99.3570011 1 36.73 248 ALA A N 1
ATOM 1359 C CA . ALA A 1 181 ? 58.3910012 67.3920013 99.3040011 1 37.82 248 ALA A CA 1
ATOM 1360 C C . ALA A 1 181 ? 58.8070012 68.3820013 98.2200011 1 34.97 248 ALA A C 1
ATOM 1361 O O . ALA A 1 181 ? 57.9020012 68.8340013 97.4510011 1 44.42 248 ALA A O 1
ATOM 1363 N N . LEU A 1 182 ? 60.0880012 68.6570013 98.1170011 1 31.84 249 LEU A N 1
ATOM 1364 C CA . LEU A 1 182 ? 60.5650012 69.5920013 97.0730011 1 34.69 249 LEU A CA 1
ATOM 1365 C C . LEU A 1 182 ? 60.3510012 68.9900013 95.6710011 1 35.65 249 LEU A C 1
ATOM 1366 O O . LEU A 1 182 ? 59.9840012 69.7140013 94.7290011 1 36.46 249 LEU A O 1
ATOM 1371 N N . LYS A 1 183 ? 60.5910012 67.7110013 95.5100011 1 41.31 250 LYS A N 1
ATOM 1372 C CA . LYS A 1 183 ? 60.3260012 67.0410013 94.2190011 1 41.78 250 LYS A CA 1
ATOM 1373 C C . LYS A 1 183 ? 58.8330012 67.1520013 93.8870011 1 43.95 250 LYS A C 1
ATOM 1374 O O . LYS A 1 183 ? 58.4810012 67.4690013 92.7230011 1 41.05 250 LYS A O 1
ATOM 1380 N N . CYS A 1 184 ? 57.9620012 66.8820013 94.8440011 1 39.53 251 CYS A N 1
ATOM 1381 C CA . CYS A 1 184 ? 56.4970012 66.9770013 94.5630011 1 45.35 251 CYS A CA 1
ATOM 1382 C C . CYS A 1 184 ? 56.1140012 68.4280013 94.2710011 1 39.82 251 CYS A C 1
ATOM 1383 O O . CYS A 1 184 ? 55.1330012 68.6510013 93.5780011 1 56.85 251 CYS A O 1
ATOM 1386 N N . HIS A 1 185 ? 56.8400012 69.3800013 94.8260011 1 43.85 252 HIS A N 1
ATOM 1387 C CA . HIS A 1 185 ? 56.5450012 70.8180013 94.6190011 1 39.66 252 HIS A CA 1
ATOM 1388 C C . HIS A 1 185 ? 56.9220012 71.3010013 93.2020011 1 41.31 252 HIS A C 1
ATOM 1389 O O . HIS A 1 185 ? 56.3910012 72.2960013 92.7820011 1 54.29 252 HIS A O 1
ATOM 1396 N N . VAL A 1 186 ? 57.8190012 70.6530013 92.5010011 1 40.62 253 VAL A N 1
ATOM 1397 C CA . VAL A 1 186 ? 58.3470012 71.0900013 91.1730011 1 40.58 253 VAL A CA 1
ATOM 1398 C C . VAL A 1 186 ? 57.8630012 70.1720013 90.0610011 1 40.01 253 VAL A C 1
ATOM 1399 O O . VAL A 1 186 ? 58.1220012 70.5350013 88.9210011 1 46.42 253 VAL A O 1
ATOM 1403 N N . ILE A 1 187 ? 57.2580012 69.0150013 90.3310011 1 44.57 254 ILE A N 1
ATOM 1404 C CA . ILE A 1 187 ? 56.7370012 68.0810013 89.2720011 1 40.59 254 ILE A CA 1
ATOM 1405 C C . ILE A 1 187 ? 55.2250012 68.1960013 89.2140011 1 46.03 254 ILE A C 1
ATOM 1406 O O . ILE A 1 187 ? 54.6090012 68.2050013 90.2610011 1 50.33 254 ILE A O 1
ATOM 1411 N N . TYR A 1 188 ? 54.6240012 68.2800013 88.0320011 1 57.85 255 TYR A N 1
ATOM 1412 C CA . TYR A 1 188 ? 53.1970012 68.6990013 87.8840011 1 56.95 255 TYR A CA 1
ATOM 1413 C C . TYR A 1 188 ? 52.2160012 67.7000013 88.5400011 1 71.91 255 TYR A C 1
ATOM 1414 O O . TYR A 1 188 ? 51.4010012 68.1590013 89.3740011 1 76.14 255 TYR A O 1
ATOM 1423 N N . GLY A 1 189 ? 52.1980012 66.4380013 88.1740011 1 61.45 256 GLY A N 1
ATOM 1424 C CA . GLY A 1 189 ? 51.1950012 65.5710013 88.8090011 1 61.38 256 GLY A CA 1
ATOM 1425 C C . GLY A 1 189 ? 51.9090012 64.7910013 89.8490011 1 70.15 256 GLY A C 1
ATOM 1426 O O . GLY A 1 189 ? 52.5740012 63.8330013 89.4770011 1 84.04 256 GLY A O 1
ATOM 1427 N N . SER A 1 190 ? 51.8200012 65.1860013 91.0770011 1 71.97 257 SER A N 1
ATOM 1428 C CA . SER A 1 190 ? 52.6390012 64.5530013 92.1220011 1 65.03 257 SER A CA 1
ATOM 1429 C C . SER A 1 190 ? 51.6620012 64.1540013 93.2010011 1 66.85 257 SER A C 1
ATOM 1430 O O . SER A 1 190 ? 50.6440012 64.8450013 93.3670011 1 66.06 257 SER A O 1
ATOM 1433 N N . ASP A 1 191 ? 51.9410012 63.0640013 93.8740011 1 63.88 258 ASP A N 1
ATOM 1434 C CA . ASP A 1 191 ? 51.1120012 62.6680013 95.0200011 1 64.8 258 ASP A CA 1
ATOM 1435 C C . ASP A 1 191 ? 52.0430012 62.7030013 96.2230011 1 60.92 258 ASP A C 1
ATOM 1436 O O . ASP A 1 191 ? 52.6360012 61.6480013 96.5520011 1 64.19 258 ASP A O 1
ATOM 1441 N N . ILE A 1 192 ? 52.1510012 63.8580013 96.8700011 1 54.2 259 ILE A N 1
ATOM 1442 C CA . ILE A 1 192 ? 52.9910012 63.9800013 98.0950011 1 52.67 259 ILE A CA 1
ATOM 1443 C C . ILE A 1 192 ? 52.4370012 63.0760013 99.1960011 1 50.37 259 ILE A C 1
ATOM 1444 O O . ILE A 1 192 ? 53.2640012 62.5550013 99.9510011 1 55.87 259 ILE A O 1
ATOM 1449 N N . ALA A 1 193 ? 51.1290012 62.8910013 99.2890011 1 53.75 260 ALA A N 1
ATOM 1450 C CA . ALA A 1 193 ? 50.5340012 61.9900013 100.320001 1 59.37 260 ALA A CA 1
ATOM 1451 C C . ALA A 1 193 ? 51.0310012 60.5540013 100.128001 1 65.58 260 ALA A C 1
ATOM 1452 O O . ALA A 1 193 ? 51.4100012 59.9100013 101.160001 1 72.96 260 ALA A O 1
ATOM 1454 N N . ARG A 1 194 ? 51.0550012 60.0930013 98.8780011 1 69.03 261 ARG A N 1
ATOM 1455 C CA . ARG A 1 194 ? 51.5250012 58.7210013 98.5590011 1 69.8 261 ARG A CA 1
ATOM 1456 C C . ARG A 1 194 ? 53.0360012 58.6210013 98.7830011 1 63.2 261 ARG A C 1
ATOM 1457 O O . ARG A 1 194 ? 53.4950012 57.6220013 99.2850011 1 60.52 261 ARG A O 1
ATOM 1465 N N . ASP A 1 195 ? 53.8010012 59.6390013 98.4270011 1 65.71 262 ASP A N 1
ATOM 1466 C CA . ASP A 1 195 ? 55.2920012 59.5910013 98.5380011 1 61.11 262 ASP A CA 1
ATOM 1467 C C . ASP A 1 195 ? 55.7710012 59.7930013 99.9700011 1 60.46 262 ASP A C 1
ATOM 1468 O O . ASP A 1 195 ? 56.8720012 59.3250013 100.263001 1 71.57 262 ASP A O 1
ATOM 1473 N N . LEU A 1 196 ? 54.9860012 60.4330013 100.828001 1 56.01 263 LEU A N 1
ATOM 1474 C CA . LEU A 1 196 ? 55.3710012 60.6260013 102.249001 1 57.06 263 LEU A CA 1
ATOM 1475 C C . LEU A 1 196 ? 54.6260012 59.6790013 103.175001 1 53.82 263 LEU A C 1
ATOM 1476 O O . LEU A 1 196 ? 54.7040012 59.9330013 104.392001 1 75.98 263 LEU A O 1
ATOM 1481 N N . GLN A 1 197 ? 53.9430012 58.6680013 102.673001 1 67.79 264 GLN A N 1
ATOM 1482 C CA . GLN A 1 197 ? 53.0550012 57.8160013 103.516001 1 74.69 264 GLN A CA 1
ATOM 1483 C C . GLN A 1 197 ? 53.8670012 56.9690013 104.503001 1 74.52 264 GLN A C 1
ATOM 1484 O O . GLN A 1 197 ? 53.3590012 56.7590013 105.623001 1 80.52 264 GLN A O 1
ATOM 1490 N N . ASN A 1 198 ? 55.0430012 56.4980013 104.102001 1 66.79 265 ASN A N 1
ATOM 1491 C CA . ASN A 1 198 ? 55.9080012 55.6370013 104.935001 1 66.08 265 ASN A CA 1
ATOM 1492 C C . ASN A 1 198 ? 57.1270012 56.3970013 105.462001 1 66.49 265 ASN A C 1
ATOM 1493 O O . ASN A 1 198 ? 57.9460012 55.7710013 106.131001 1 79.69 265 ASN A O 1
ATOM 1498 N N . LEU A 1 199 ? 57.2680012 57.6820013 105.188001 1 66.57 266 LEU A N 1
ATOM 1499 C CA . LEU A 1 199 ? 58.3570012 58.5210013 105.733001 1 61.81 266 LEU A CA 1
ATOM 1500 C C . LEU A 1 199 ? 57.8760012 59.3400013 106.933001 1 61.92 266 LEU A C 1
ATOM 1501 O O . LEU A 1 199 ? 58.6740012 59.5160013 107.834001 1 72.52 266 LEU A O 1
ATOM 1506 N N . LEU A 1 200 ? 56.6540012 59.8560013 106.930001 1 50.94 267 LEU A N 1
ATOM 1507 C CA . LEU A 1 200 ? 56.1640012 60.7050013 108.035001 1 49.18 267 LEU A CA 1
ATOM 1508 C C . LEU A 1 200 ? 55.0990012 59.9560013 108.822001 1 55.36 267 LEU A C 1
ATOM 1509 O O . LEU A 1 200 ? 54.4720012 59.0350013 108.286001 1 72.28 267 LEU A O 1
ATOM 1514 N N . GLU A 1 201 ? 54.9030012 60.3940013 110.065001 1 66.09 268 GLU A N 1
ATOM 1515 C CA . GLU A 1 201 ? 53.8200012 59.8830013 110.941001 1 67.07 268 GLU A CA 1
ATOM 1516 C C . GLU A 1 201 ? 52.4590012 60.2970013 110.386001 1 66.78 268 GLU A C 1
ATOM 1517 O O . GLU A 1 201 ? 52.3810012 61.2620013 109.608001 1 72.31 268 GLU A O 1
ATOM 1523 N N . VAL A 1 202 ? 51.4220012 59.5760013 110.759001 1 70.87 269 VAL A N 1
ATOM 1524 C CA . VAL A 1 202 ? 50.0780012 59.8480013 110.173001 1 75.59 269 VAL A CA 1
ATOM 1525 C C . VAL A 1 202 ? 49.6340012 61.2650013 110.575001 1 71.02 269 VAL A C 1
ATOM 1526 O O . VAL A 1 202 ? 49.1030012 61.9530013 109.721001 1 74.99 269 VAL A O 1
ATOM 1530 N N . ASP A 1 203 ? 49.8360012 61.6690013 111.812001 1 73.02 270 ASP A N 1
ATOM 1531 C CA . ASP A 1 203 ? 49.4340012 63.0290013 112.268001 1 73.48 270 ASP A CA 1
ATOM 1532 C C . ASP A 1 203 ? 50.3940012 64.1100013 111.775001 1 63.03 270 ASP A C 1
ATOM 1533 O O . ASP A 1 203 ? 49.9180012 65.2190013 111.514001 1 70.81 270 ASP A O 1
ATOM 1538 N N . ASP A 1 204 ? 51.6810012 63.8130013 111.624001 1 65.27 271 ASP A N 1
ATOM 1539 C CA . ASP A 1 204 ? 52.6340012 64.7800013 111.012001 1 54.35 271 ASP A CA 1
ATOM 1540 C C . ASP A 1 204 ? 52.2980012 65.0350013 109.545001 1 57.3 271 ASP A C 1
ATOM 1541 O O . ASP A 1 204 ? 52.4880012 66.1060013 109.103001 1 61.26 271 ASP A O 1
ATOM 1546 N N . LEU A 1 205 ? 51.8460012 64.0400013 108.792001 1 63.9 272 LEU A N 1
ATOM 1547 C CA . LEU A 1 205 ? 51.5690012 64.1780013 107.334001 1 57.07 272 LEU A CA 1
ATOM 1548 C C . LEU A 1 205 ? 50.2890012 64.9860013 107.157001 1 60.52 272 LEU A C 1
ATOM 1549 O O . LEU A 1 205 ? 50.2090012 65.7230013 106.155001 1 69.92 272 LEU A O 1
ATOM 1554 N N . LEU A 1 206 ? 49.3320012 64.8910013 108.080001 1 61.19 273 LEU A N 1
ATOM 1555 C CA . LEU A 1 206 ? 48.1000012 65.7240013 107.968001 1 57.94 273 LEU A CA 1
ATOM 1556 C C . LEU A 1 206 ? 48.4180012 67.2230013 108.040001 1 58.15 273 LEU A C 1
ATOM 1557 O O . LEU A 1 206 ? 47.8190012 67.9540013 107.276001 1 67.67 273 LEU A O 1
ATOM 1562 N N . VAL A 1 207 ? 49.3070012 67.6400013 108.916001 1 56.3 274 VAL A N 1
ATOM 1563 C CA . VAL A 1 207 ? 49.7160012 69.0610013 109.039001 1 48.84 274 VAL A CA 1
ATOM 1564 C C . VAL A 1 207 ? 50.4330012 69.4640013 107.755001 1 47.47 274 VAL A C 1
ATOM 1565 O O . VAL A 1 207 ? 50.1830012 70.5960013 107.270001 1 55.11 274 VAL A O 1
ATOM 1569 N N . VAL A 1 208 ? 51.2550012 68.6080013 107.184001 1 44.41 275 VAL A N 1
ATOM 1570 C CA . VAL A 1 208 ? 51.9880012 68.9970013 105.945001 1 47.9 275 VAL A CA 1
ATOM 1571 C C . VAL A 1 208 ? 50.9870012 69.1040013 104.791001 1 49.59 275 VAL A C 1
ATOM 1572 O O . VAL A 1 208 ? 51.0600012 70.0950013 104.025001 1 50.25 275 VAL A O 1
ATOM 1576 N N . LEU A 1 209 ? 50.0920012 68.1350013 104.679001 1 57.16 276 LEU A N 1
ATOM 1577 C CA . LEU A 1 209 ? 49.0710012 68.1650013 103.584001 1 54.92 276 LEU A CA 1
ATOM 1578 C C . LEU A 1 209 ? 48.1540012 69.3990013 103.693001 1 62.37 276 LEU A C 1
ATOM 1579 O O . LEU A 1 209 ? 47.6650012 69.8220013 102.673001 1 74.65 276 LEU A O 1
ATOM 1584 N N . ASN A 1 210 ? 47.9290012 69.9710013 104.872001 1 54.82 277 ASN A N 1
ATOM 1585 C CA . ASN A 1 210 ? 47.0590012 71.1670013 105.013001 1 63.15 277 ASN A CA 1
ATOM 1586 C C . ASN A 1 210 ? 47.8000012 72.4510013 104.679001 1 60.19 277 ASN A C 1
ATOM 1587 O O . ASN A 1 210 ? 47.1370012 73.5040013 104.689001 1 75.97 277 ASN A O 1
ATOM 1592 N N . SER A 1 211 ? 49.0850012 72.3920013 104.391001 1 51.08 278 SER A N 1
ATOM 1593 C CA . SER A 1 211 ? 49.8890012 73.5930013 104.120001 1 50.02 278 SER A CA 1
ATOM 1594 C C . SER A 1 211 ? 49.9690012 73.7940013 102.612001 1 50.4 278 SER A C 1
ATOM 1595 O O . SER A 1 211 ? 50.2140012 72.8370013 101.887001 1 74.11 278 SER A O 1
ATOM 1598 N N . LYS A 1 212 ? 49.8340012 75.0200013 102.161001 1 54.81 279 LYS A N 1
ATOM 1599 C CA . LYS A 1 212 ? 50.0300012 75.3780013 100.741001 1 59.74 279 LYS A CA 1
ATOM 1600 C C . LYS A 1 212 ? 51.4940012 75.2230013 100.315001 1 54.17 279 LYS A C 1
ATOM 1601 O O . LYS A 1 212 ? 51.6970012 74.8170013 99.1720011 1 65.55 279 LYS A O 1
ATOM 1607 N N . HIS A 1 213 ? 52.4660012 75.5410013 101.156001 1 44.29 280 HIS A N 1
ATOM 1608 C CA . HIS A 1 213 ? 53.8970012 75.4320013 100.778001 1 48.4 280 HIS A CA 1
ATOM 1609 C C . HIS A 1 213 ? 54.4870012 74.2680013 101.579001 1 51.07 280 HIS A C 1
ATOM 1610 O O . HIS A 1 213 ? 54.9850012 74.5040013 102.689001 1 62.38 280 HIS A O 1
ATOM 1617 N N . ARG A 1 214 ? 54.3820012 73.0600013 101.055001 1 47.18 281 ARG A N 1
ATOM 1618 C CA . ARG A 1 214 ? 54.7040012 71.8300013 101.857001 1 46.83 281 ARG A CA 1
ATOM 1619 C C . ARG A 1 214 ? 56.1860012 71.7420013 102.160001 1 42.35 281 ARG A C 1
ATOM 1620 O O . ARG A 1 214 ? 56.5190012 71.4450013 103.307001 1 49.65 281 ARG A O 1
ATOM 1628 N N . PRO A 1 215 ? 57.1070012 71.9610013 101.226001 1 41.04 282 PRO A N 1
ATOM 1629 C CA . PRO A 1 215 ? 58.5200012 72.0190013 101.587001 1 42.39 282 PRO A CA 1
ATOM 1630 C C . PRO A 1 215 ? 58.8310012 73.0680013 102.661001 1 38.08 282 PRO A C 1
ATOM 1631 O O . PRO A 1 215 ? 59.6280012 72.7920013 103.481001 1 41.47 282 PRO A O 1
ATOM 1635 N N . GLY A 1 216 ? 58.1960012 74.2220013 102.609001 1 42.76 283 GLY A N 1
ATOM 1636 C CA . GLY A 1 216 ? 58.2400012 75.2150013 103.709001 1 34.85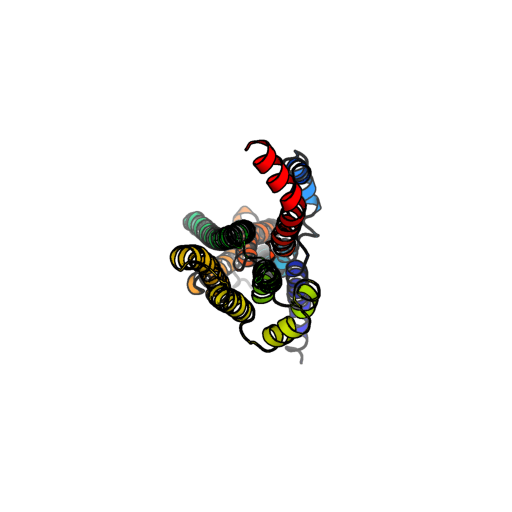 283 GLY A CA 1
ATOM 1637 C C . GLY A 1 216 ? 57.7380012 74.6630013 105.048001 1 36.85 283 GLY A C 1
ATOM 1638 O O . GLY A 1 216 ? 58.3030012 74.9420013 106.074001 1 41.62 283 GLY A O 1
ATOM 1639 N N . CYS A 1 217 ? 56.6990012 73.8710013 105.055001 1 41.6 284 CYS A N 1
ATOM 1640 C CA . CYS A 1 217 ? 56.1330012 73.2840013 106.297001 1 41.61 284 CYS A CA 1
ATOM 1641 C C . CYS A 1 217 ? 57.0880012 72.2840013 106.956001 1 41.05 284 CYS A C 1
ATOM 1642 O O . CYS A 1 217 ? 57.2440012 72.2880013 108.155001 1 45.73 284 CYS A O 1
ATOM 1645 N N . ILE A 1 218 ? 57.7400012 71.4610013 106.170001 1 45.18 285 ILE A N 1
ATOM 1646 C CA . ILE A 1 218 ? 58.7390012 70.4940013 106.705001 1 38.67 285 ILE A CA 1
ATOM 1647 C C . ILE A 1 218 ? 59.9050012 71.2550013 107.330001 1 36.78 285 ILE A C 1
ATOM 1648 O O . ILE A 1 218 ? 60.3710012 70.8160013 108.401001 1 42.96 285 ILE A O 1
ATOM 1653 N N . ILE A 1 219 ? 60.3440012 72.3370013 106.699001 1 35.48 286 ILE A N 1
ATOM 1654 C CA . ILE A 1 219 ? 61.4380012 73.1490013 107.296001 1 34.05 286 ILE A CA 1
ATOM 1655 C C . ILE A 1 219 ? 61.0160012 73.6170013 108.700001 1 39.58 286 ILE A C 1
ATOM 1656 O O . ILE A 1 219 ? 61.8360012 73.5320013 109.638001 1 42.49 286 ILE A O 1
ATOM 1661 N N . GLN A 1 220 ? 59.8030012 74.1120013 108.827001 1 37.85 287 GLN A N 1
ATOM 1662 C CA . GLN A 1 220 ? 59.2910012 74.5920013 110.131001 1 45.54 287 GLN A CA 1
ATOM 1663 C C . GLN A 1 220 ? 59.2420012 73.4770013 111.199001 1 40.25 287 GLN A C 1
ATOM 1664 O O . GLN A 1 220 ? 59.5190012 73.8050013 112.381001 1 48.63 287 GLN A O 1
ATOM 1670 N N . PHE A 1 221 ? 58.9300012 72.2480013 110.839001 1 40.12 288 PHE A N 1
ATOM 1671 C CA . PHE A 1 221 ? 59.0450012 71.1140013 111.785001 1 40.13 288 PHE A CA 1
ATOM 1672 C C . PHE A 1 221 ? 60.4960012 70.8530013 112.177001 1 40.82 288 PHE A C 1
ATOM 1673 O O . PHE A 1 221 ? 60.7450012 70.6020013 113.363001 1 47.5 288 PHE A O 1
ATOM 1681 N N . ILE A 1 222 ? 61.4080012 70.8800013 111.217001 1 38.79 289 ILE A N 1
ATOM 1682 C CA . ILE A 1 222 ? 62.8540012 70.7250013 111.518001 1 38.44 289 ILE A CA 1
ATOM 1683 C C . ILE A 1 222 ? 63.2880012 71.8640013 112.447001 1 34.68 289 ILE A C 1
ATOM 1684 O O . ILE A 1 222 ? 64.0280012 71.6060013 113.406001 1 37.57 289 ILE A O 1
ATOM 1689 N N . SER A 1 223 ? 62.8830012 73.0980013 112.150001 1 34.33 290 SER A N 1
ATOM 1690 C CA . SER A 1 223 ? 63.3840012 74.2790013 112.904001 1 33.09 290 SER A CA 1
ATOM 1691 C C . SER A 1 223 ? 62.8130012 74.2340013 114.325001 1 31.43 290 SER A C 1
ATOM 1692 O O . SER A 1 223 ? 63.5350012 74.5380013 115.280001 1 38.87 290 SER A O 1
ATOM 1695 N N . ARG A 1 224 ? 61.5710012 73.8380013 114.469001 1 35.56 291 ARG A N 1
ATOM 1696 C CA . ARG A 1 224 ? 60.9610012 73.7280013 115.826001 1 35.45 291 ARG A CA 1
ATOM 1697 C C . ARG A 1 224 ? 61.5730012 72.5560013 116.597001 1 35.72 291 ARG A C 1
ATOM 1698 O O . ARG A 1 224 ? 61.7220012 72.6870013 117.789001 1 35.6 291 ARG A O 1
ATOM 1706 N N . SER A 1 225 ? 61.9000012 71.4530013 115.942001 1 43.79 292 SER A N 1
ATOM 1707 C CA . SER A 1 225 ? 62.5290012 70.2610013 116.592001 1 48.26 292 SER A CA 1
ATOM 1708 C C . SER A 1 225 ? 63.9080012 70.6380013 117.165001 1 45.28 292 SER A C 1
ATOM 1709 O O . SER A 1 225 ? 64.2290012 70.2390013 118.294001 1 39.54 292 SER A O 1
ATOM 1712 N N . LEU A 1 226 ? 64.6820012 71.4280013 116.429001 1 44.09 293 LEU A N 1
ATOM 1713 C CA . LEU A 1 226 ? 66.0060012 71.8950013 116.938001 1 44.12 293 LEU A CA 1
ATOM 1714 C C . LEU A 1 226 ? 65.8560012 72.8550013 118.125001 1 50.45 293 LEU A C 1
ATOM 1715 O O . LEU A 1 226 ? 66.8120012 72.9140013 118.904001 1 52.11 293 LEU A O 1
ATOM 1720 N N . GLN A 1 227 ? 64.7300012 73.5380013 118.276001 1 49.23 294 GLN A N 1
ATOM 1721 C CA . GLN A 1 227 ? 64.5270012 74.4010013 119.472001 1 51.47 294 GLN A CA 1
ATOM 1722 C C . GLN A 1 227 ? 64.1240012 73.6000013 120.700001 1 48.23 294 GLN A C 1
ATOM 1723 O O . GLN A 1 227 ? 64.2490012 74.1660013 121.798001 1 53.08 294 GLN A O 1
ATOM 1729 N N . LEU A 1 228 ? 63.6380012 72.3750013 120.544001 1 56.54 295 LEU A N 1
ATOM 1730 C CA . LEU A 1 228 ? 63.1300012 71.5700013 121.686001 1 54.96 295 LEU A CA 1
ATOM 1731 C C . LEU A 1 228 ? 64.1760012 70.5670013 122.157001 1 54.03 295 LEU A C 1
ATOM 1732 O O . LEU A 1 228 ? 63.9980012 70.0310013 123.266001 1 63.13 295 LEU A O 1
ATOM 1737 N N . LEU A 1 229 ? 65.2190012 70.3170013 121.373001 1 56.15 296 LEU A N 1
ATOM 1738 C CA . LEU A 1 229 ? 66.2880012 69.3920013 121.809001 1 58.31 296 LEU A CA 1
ATOM 1739 C C . LEU A 1 229 ? 67.0960012 70.0210013 122.953001 1 56.02 296 LEU A C 1
ATOM 1740 O O . LEU A 1 229 ? 67.2900012 71.2270013 122.981001 1 66.27 296 LEU A O 1
ATOM 1745 N N . LYS A 1 230 ? 67.5360012 69.1740013 123.867001 1 66.44 297 LYS A N 1
ATOM 1746 C CA . LYS A 1 230 ? 68.4480012 69.5300013 124.976001 1 66.57 297 LYS A CA 1
ATOM 1747 C C . LYS A 1 230 ? 69.8500012 69.5730013 124.352001 1 66.28 297 LYS A C 1
ATOM 1748 O O . LYS A 1 230 ? 70.6080012 68.5560013 124.260001 1 81.89 297 LYS A O 1
ATOM 1754 N N . LEU A 1 231 ? 70.2000012 70.7550013 123.920001 1 68.75 298 LEU A N 1
ATOM 1755 C CA . LEU A 1 231 ? 71.4940012 71.0470013 123.296001 1 60.98 298 LEU A CA 1
ATOM 1756 C C . LEU A 1 231 ? 72.0910012 72.2860013 123.948001 1 69.84 298 LEU A C 1
ATOM 1757 O O . LEU A 1 231 ? 71.3450012 73.2270013 124.361001 1 76.02 298 LEU A O 1
ATOM 1762 N N . GLU A 1 232 ? 73.4140012 72.3300013 123.992001 1 62.68 299 GLU A N 1
ATOM 1763 C CA . GLU A 1 232 ? 74.1480012 73.5950013 124.211001 1 64.41 299 GLU A CA 1
ATOM 1764 C C . GLU A 1 232 ? 73.8690012 74.5610013 123.033001 1 63.95 299 GLU A C 1
ATOM 1765 O O . GLU A 1 232 ? 73.6380012 74.1740013 121.863001 1 68.74 299 GLU A O 1
ATOM 1771 N N . GLU A 1 233 ? 73.8850012 75.8390013 123.338001 1 58.72 300 GLU A N 1
ATOM 1772 C CA . GLU A 1 233 ? 73.4580012 76.8440013 122.336001 1 58.01 300 GLU A CA 1
ATOM 1773 C C . GLU A 1 233 ? 74.4310012 76.8430013 121.143001 1 53.46 300 GLU A C 1
ATOM 1774 O O . GLU A 1 233 ? 73.9330012 77.0220013 119.973001 1 55.53 300 GLU A O 1
ATOM 1780 N N . SER A 1 234 ? 75.7370012 76.7080013 121.381001 1 44.84 301 SER A N 1
ATOM 1781 C CA . SER A 1 234 ? 76.7610012 76.6730013 120.290001 1 41.33 301 SER A CA 1
ATOM 1782 C C . SER A 1 234 ? 76.4740012 75.5100013 119.334001 1 45.94 301 SER A C 1
ATOM 1783 O O . SER A 1 234 ? 76.6150012 75.7210013 118.119001 1 44.1 301 SER A O 1
ATOM 1786 N N . ARG A 1 235 ? 76.1110012 74.3470013 119.875001 1 46.48 302 ARG A N 1
ATOM 1787 C CA . ARG A 1 235 ? 75.7820012 73.1640013 119.053001 1 43.92 302 ARG A CA 1
ATOM 1788 C C . ARG A 1 235 ? 74.4660012 73.4080013 118.296001 1 43.41 302 ARG A C 1
ATOM 1789 O O . ARG A 1 235 ? 74.3600012 73.0320013 117.112001 1 43.64 302 ARG A O 1
ATOM 1797 N N . ARG A 1 236 ? 73.4640012 73.9710013 118.955001 1 40.84 303 ARG A N 1
ATOM 1798 C CA . ARG A 1 236 ? 72.2120012 74.2900013 118.220001 1 39.89 303 ARG A CA 1
ATOM 1799 C C . ARG A 1 236 ? 72.4540012 75.2640013 117.050001 1 37.96 303 ARG A C 1
ATOM 1800 O O . ARG A 1 236 ? 71.8790012 75.0320013 115.985001 1 39.58 303 ARG A O 1
ATOM 1808 N N . ILE A 1 237 ? 73.2590012 76.2980013 117.225001 1 36.34 304 ILE A N 1
ATOM 1809 C CA . ILE A 1 237 ? 73.5450012 77.2610013 116.125001 1 37.14 304 ILE A CA 1
ATOM 1810 C C . ILE A 1 237 ? 74.2360012 76.5210013 114.978001 1 37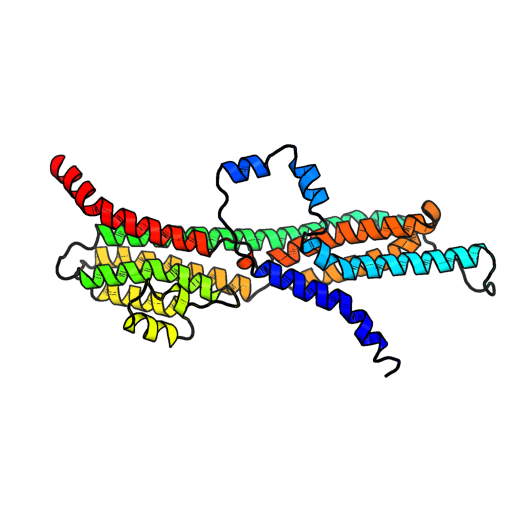.77 304 ILE A C 1
ATOM 1811 O O . ILE A 1 237 ? 73.9710012 76.8130013 113.760001 1 44.85 304 ILE A O 1
ATOM 1816 N N . MET A 1 238 ? 75.1030012 75.5840013 115.315001 1 41.24 305 MET A N 1
ATOM 1817 C CA . MET A 1 238 ? 75.7770012 74.7720013 114.269001 1 40.78 305 MET A CA 1
ATOM 1818 C C . MET A 1 238 ? 74.7430012 73.9380013 113.501001 1 38.85 305 MET A C 1
ATOM 1819 O O . MET A 1 238 ? 74.8360012 73.8650013 112.245001 1 40.06 305 MET A O 1
ATOM 1824 N N . LEU A 1 239 ? 73.7900012 73.3210013 114.212001 1 40.99 306 LEU A N 1
ATOM 1825 C CA . LEU A 1 239 ? 72.7610012 72.4910013 113.523001 1 44.31 306 LEU A CA 1
ATOM 1826 C C . LEU A 1 239 ? 71.7880012 73.3560013 112.710001 1 40.05 306 LEU A C 1
ATOM 1827 O O . LEU A 1 239 ? 71.4710012 72.9670013 111.598001 1 46.99 306 LEU A O 1
ATOM 1832 N N . GLN A 1 240 ? 71.3160012 74.4610013 113.239001 1 46.51 307 GLN A N 1
ATOM 1833 C CA . GLN A 1 240 ? 70.2950012 75.2700013 112.515001 1 52.6 307 GLN A CA 1
ATOM 1834 C C . GLN A 1 240 ? 70.9280012 76.0590013 111.386001 1 44.12 307 GLN A C 1
ATOM 1835 O O . GLN A 1 240 ? 70.1520012 76.5620013 110.582001 1 64.28 307 GLN A O 1
ATOM 1841 N N . SER A 1 241 ? 72.2340012 76.1310013 111.308001 1 46.1 308 SER A N 1
ATOM 1842 C CA . SER A 1 241 ? 72.8980012 76.6910013 110.100001 1 48.73 308 SER A CA 1
ATOM 1843 C C . SER A 1 241 ? 72.8290012 75.7540013 108.903001 1 47.18 308 SER A C 1
ATOM 1844 O O . SER A 1 241 ? 73.0910012 76.2230013 107.798001 1 55.27 308 SER A O 1
ATOM 1847 N N . LYS A 1 242 ? 72.5290012 74.4840013 109.116001 1 48.74 309 LYS A N 1
ATOM 1848 C CA . LYS A 1 242 ? 72.3730012 73.5060013 108.005001 1 44.21 309 LYS A CA 1
ATOM 1849 C C . LYS A 1 242 ? 71.0100012 73.5890013 107.299001 1 43.59 309 LYS A C 1
ATOM 1850 O O . LYS A 1 242 ? 70.9230012 72.9580013 106.181001 1 57.59 309 LYS A O 1
ATOM 1856 N N . ILE A 1 243 ? 70.0560012 74.3320013 107.833001 1 41.73 310 ILE A N 1
ATOM 1857 C CA . ILE A 1 243 ? 68.7060012 74.5160013 107.237001 1 45.94 310 ILE A CA 1
ATOM 1858 C C . ILE A 1 243 ? 68.7540012 75.4840013 106.041001 1 45.91 310 ILE A C 1
ATOM 1859 O O . ILE A 1 243 ? 67.8780012 75.3660013 105.147001 1 55.15 310 ILE A O 1
ATOM 1864 N N . SER A 1 244 ? 69.6890012 76.4080013 105.985001 1 40.25 311 SER A N 1
ATOM 1865 C CA . SER A 1 244 ? 69.6890012 77.4620013 104.938001 1 43.3 311 SER A CA 1
ATOM 1866 C C . SER A 1 244 ? 69.8050012 76.8320013 103.533001 1 45.23 311 SER A C 1
ATOM 1867 O O . SER A 1 244 ? 69.2860012 77.4240013 102.565001 1 43.71 311 SER A O 1
ATOM 1870 N N . CYS A 1 245 ? 70.4150012 75.6670013 103.411001 1 38.63 312 CYS A N 1
ATOM 1871 C CA . CYS A 1 245 ? 70.5450012 75.0450013 102.080001 1 41.79 312 CYS A CA 1
ATOM 1872 C C . CYS A 1 245 ? 69.1380012 74.6340013 101.587001 1 40.91 312 CYS A C 1
ATOM 1873 O O . CYS A 1 245 ? 68.8950012 74.6950013 100.367001 1 44.56 312 CYS A O 1
ATOM 1876 N N . PHE A 1 246 ? 68.2700012 74.2170013 102.472001 1 36.17 313 PHE A N 1
ATOM 1877 C CA . PHE A 1 246 ? 66.8650012 73.9640013 102.074001 1 35.13 313 PHE A CA 1
ATOM 1878 C C . PHE A 1 246 ? 66.1200012 75.2170013 101.572001 1 40.17 313 PHE A C 1
ATOM 1879 O O . PHE A 1 246 ? 65.4360012 75.1530013 100.514001 1 36.26 313 PHE A O 1
ATOM 1887 N N . HIS A 1 247 ? 66.2660012 76.3530013 102.234001 1 36.33 314 HIS A N 1
ATOM 1888 C CA . HIS A 1 247 ? 65.6680012 77.6100013 101.706001 1 32.63 314 HIS A CA 1
ATOM 1889 C C . HIS A 1 247 ? 66.2910012 77.9810013 100.345001 1 33.66 314 HIS A C 1
ATOM 1890 O O . HIS A 1 247 ? 65.5520012 78.3980013 99.4330011 1 41.27 314 HIS A O 1
ATOM 1897 N N . GLU A 1 248 ? 67.5920012 77.8110013 100.206001 1 37.04 315 GLU A N 1
ATOM 1898 C CA . GLU A 1 248 ? 68.2790012 78.1060013 98.9260011 1 40.43 315 GLU A CA 1
ATOM 1899 C C . GLU A 1 248 ? 67.7430012 77.1860013 97.8200011 1 39.65 315 GLU A C 1
ATOM 1900 O O . GLU A 1 248 ? 67.5730012 77.6670013 96.6860011 1 39.3 315 GLU A O 1
ATOM 1906 N N . GLY A 1 249 ? 67.5110012 75.9130013 98.1470011 1 40.2 316 GLY A N 1
ATOM 1907 C CA . GLY A 1 249 ? 66.9900012 74.9100013 97.2070011 1 36.75 316 GLY A CA 1
ATOM 1908 C C . GLY A 1 249 ? 65.6180012 75.2590013 96.7280011 1 37.91 316 GLY A C 1
ATOM 1909 O O . GLY A 1 249 ? 65.3510012 75.1880013 95.4850011 1 39.8 316 GLY A O 1
ATOM 1910 N N . ILE A 1 250 ? 64.7850012 75.6380013 97.6820011 1 36.61 317 ILE A N 1
ATOM 1911 C CA . ILE A 1 250 ? 63.4220012 76.0980013 97.3320011 1 35.34 317 ILE A CA 1
ATOM 1912 C C . ILE A 1 250 ? 63.5210012 77.3340013 96.4170011 1 35.06 317 ILE A C 1
ATOM 1913 O O . ILE A 1 250 ? 62.8010012 77.3950013 95.4280011 1 45.83 317 ILE A O 1
ATOM 1918 N N . GLY A 1 251 ? 64.3690012 78.2930013 96.7380011 1 33.7 318 GLY A N 1
ATOM 1919 C CA . GLY A 1 251 ? 64.4830012 79.5320013 95.9610011 1 32.04 318 GLY A CA 1
ATOM 1920 C C . GLY A 1 251 ? 64.9440012 79.2880013 94.5490011 1 34.93 318 GLY A C 1
ATOM 1921 O O . GLY A 1 251 ? 64.3060012 79.8090013 93.5930011 1 30.9 318 GLY A O 1
ATOM 1922 N N . ILE A 1 252 ? 66.0140012 78.5240013 94.4070011 1 38.86 319 ILE A N 1
ATOM 1923 C CA . ILE A 1 252 ? 66.5660012 78.2840013 93.0580011 1 37.68 319 ILE A CA 1
ATOM 1924 C C . ILE A 1 252 ? 65.5180012 77.5000013 92.2560011 1 43.91 319 ILE A C 1
ATOM 1925 O O . ILE A 1 252 ? 65.3310012 77.8170013 91.0690011 1 44.62 319 ILE A O 1
ATOM 1930 N N . CYS A 1 253 ? 64.8640012 76.5070013 92.8420011 1 45.07 320 CYS A N 1
ATOM 1931 C CA . CYS A 1 253 ? 63.9580012 75.6280013 92.0580011 1 43.76 320 CYS A CA 1
ATOM 1932 C C . CYS A 1 253 ? 62.7050012 76.3930013 91.6540011 1 43.45 320 CYS A C 1
ATOM 1933 O O . CYS A 1 253 ? 62.2640012 76.1790013 90.5520011 1 48.86 320 CYS A O 1
ATOM 1936 N N . GLU A 1 254 ? 62.1630012 77.2130013 92.5360011 1 43.08 321 GLU A N 1
ATOM 1937 C CA . GLU A 1 254 ? 60.9660012 78.0310013 92.2170011 1 38.46 321 GLU A CA 1
ATOM 1938 C C . GLU A 1 254 ? 61.2680012 79.0980013 91.1360011 1 40.17 321 GLU A C 1
ATOM 1939 O O . GLU A 1 254 ? 60.3670012 79.4250013 90.4150011 1 46.14 321 GLU A O 1
ATOM 1945 N N . GLN A 1 255 ? 62.4690012 79.6240013 90.9670011 1 37.56 322 GLN A N 1
ATOM 1946 C CA . GLN A 1 255 ? 62.7570012 80.7110013 90.0010011 1 37.44 322 GLN A CA 1
ATOM 1947 C C . GLN A 1 255 ? 62.9360012 80.1000013 88.6190011 1 38.75 322 GLN A C 1
ATOM 1948 O O . GLN A 1 255 ? 62.8120012 80.7960013 87.6420011 1 47.92 322 GLN A O 1
ATOM 1954 N N . LEU A 1 256 ? 63.2360012 78.8330013 88.5660011 1 39.85 323 LEU A N 1
ATOM 1955 C CA . LEU A 1 256 ? 63.4870012 78.1600013 87.2990011 1 43.75 323 LEU A CA 1
ATOM 1956 C C . LEU A 1 256 ? 62.1050012 77.8540013 86.7400011 1 45.62 323 LEU A C 1
ATOM 1957 O O . LEU A 1 256 ? 61.9580012 77.9830013 85.5830011 1 62.84 323 LEU A O 1
ATOM 1962 N N . ILE A 1 257 ? 61.1480012 77.5030013 87.5690011 1 44.83 324 ILE A N 1
ATOM 1963 C CA . ILE A 1 257 ? 59.7720012 77.3060013 87.0730011 1 45.93 324 ILE A CA 1
ATOM 1964 C C . ILE A 1 257 ? 59.0980012 78.6800013 86.8920011 1 41.43 324 ILE A C 1
ATOM 1965 O O . ILE A 1 257 ? 58.4040012 78.8020013 85.9540011 1 48.83 324 ILE A O 1
ATOM 1970 N N . GLY A 1 258 ? 59.2800012 79.6630013 87.7440011 1 41.98 325 GLY A N 1
ATOM 1971 C CA . GLY A 1 258 ? 58.5890012 80.9610013 87.6250011 1 40.96 325 GLY A CA 1
ATOM 1972 C C . GLY A 1 258 ? 59.1070012 81.8280013 86.5130011 1 43.42 325 GLY A C 1
ATOM 1973 O O . GLY A 1 258 ? 58.2970012 82.4850013 85.8870011 1 50.42 325 GLY A O 1
ATOM 1974 N N . THR A 1 259 ? 60.4150012 81.8790013 86.3070011 1 44.81 326 THR A N 1
ATOM 1975 C CA . THR A 1 259 ? 61.0170012 82.8620013 85.3650011 1 47.44 326 THR A CA 1
ATOM 1976 C C . THR A 1 259 ? 61.6370012 82.0870013 84.2360011 1 44.27 326 THR A C 1
ATOM 1977 O O . THR A 1 259 ? 62.6980012 81.5040013 84.4320011 1 51.05 326 THR A O 1
ATOM 1981 N N . PRO A 1 260 ? 61.0430012 82.0470013 83.0380011 1 47.53 327 PRO A N 1
ATO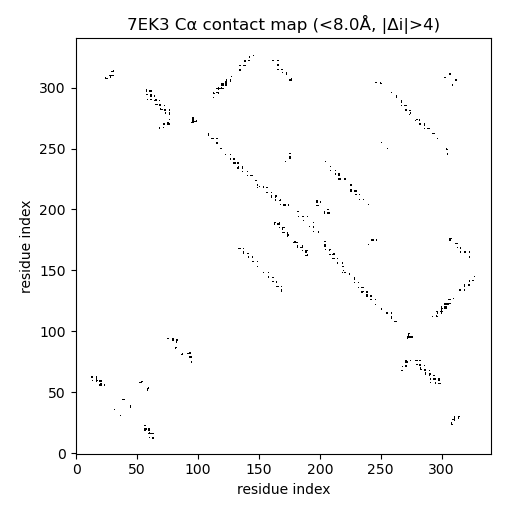M 1982 C CA . PRO A 1 260 ? 61.7250012 81.4140013 81.9040011 1 42.77 327 PRO A CA 1
ATOM 1983 C C . PRO A 1 260 ? 62.8080012 82.3020013 81.2870011 1 42.1 327 PRO A C 1
ATOM 1984 O O . PRO A 1 260 ? 63.0540012 83.4260013 81.7410011 1 45.03 327 PRO A O 1
ATOM 1988 N N . ILE A 1 261 ? 63.4690012 81.8020013 80.2560011 1 46.58 328 ILE A N 1
ATOM 1989 C CA . ILE A 1 261 ? 64.4140012 82.6300013 79.4490011 1 41.42 328 ILE A CA 1
ATOM 1990 C C . ILE A 1 261 ? 63.6090012 83.7980013 78.9080011 1 42.98 328 ILE A C 1
ATOM 1991 O O . ILE A 1 261 ? 62.4630012 83.5740013 78.4840011 1 49.01 328 ILE A O 1
ATOM 1996 N N . PRO A 1 262 ? 64.1170012 85.0360013 78.9010011 1 40.54 329 PRO A N 1
ATOM 1997 C CA . PRO A 1 262 ? 63.2680012 86.1680013 78.4990011 1 44.42 329 PRO A CA 1
ATOM 1998 C C . PRO A 1 262 ? 62.6500012 85.8850013 77.1080011 1 38.23 329 PRO A C 1
ATOM 1999 O O . PRO A 1 262 ? 63.2600012 85.5180013 76.0840011 1 50.38 329 PRO A O 1
ATOM 2003 N N . LEU A 1 263 ? 61.3440012 86.0370013 77.0980011 1 42.17 330 LEU A N 1
ATOM 2004 C CA . LEU A 1 263 ? 60.4840012 85.5160013 76.0080011 1 47.55 330 LEU A CA 1
ATOM 2005 C C . LEU A 1 263 ? 60.7140012 86.2770013 74.7100011 1 42.5 330 LEU A C 1
ATOM 2006 O O . LEU A 1 263 ? 60.4980012 85.6950013 73.6650011 1 45.17 330 LEU A O 1
ATOM 2011 N N . SER A 1 264 ? 61.1800012 87.5150013 74.7740011 1 53.06 331 SER A N 1
ATOM 2012 C CA . SER A 1 264 ? 61.6310012 88.2650013 73.5690011 1 46.93 331 SER A CA 1
ATOM 2013 C C . SER A 1 264 ? 62.7370012 87.5120013 72.8160011 1 44.21 331 SER A C 1
ATOM 2014 O O . SER A 1 264 ? 62.6800012 87.5380013 71.5680011 1 54.1 331 SER A O 1
ATOM 2017 N N . ALA A 1 265 ? 63.6730012 86.8750013 73.5070011 1 40.04 332 ALA A N 1
ATOM 2018 C CA . ALA A 1 265 ? 64.7700012 86.0980013 72.8780011 1 44.02 332 ALA A CA 1
ATOM 2019 C C . ALA A 1 265 ? 64.2230012 84.8080013 72.2810011 1 48.05 332 ALA A C 1
ATOM 2020 O O . ALA A 1 265 ? 64.6900012 84.3920013 71.2270011 1 55.31 332 ALA A O 1
ATOM 2022 N N . THR A 1 266 ? 63.2740012 84.1620013 72.9330011 1 51.41 333 THR A N 1
ATOM 2023 C CA . THR A 1 266 ? 62.7300012 82.8750013 72.4120011 1 50.18 333 THR A CA 1
ATOM 2024 C C . THR A 1 266 ? 61.8000012 83.1460013 71.2290011 1 44.63 333 THR A C 1
ATOM 2025 O O . THR A 1 266 ? 61.8390012 82.3620013 70.3070011 1 50.65 333 THR A O 1
ATOM 2029 N N . ARG A 1 267 ? 61.0000012 84.1980013 71.2460011 1 43.58 334 ARG A N 1
ATOM 2030 C CA . ARG A 1 267 ? 60.1520012 84.5070013 70.0640011 1 46.72 334 ARG A CA 1
ATOM 2031 C C . ARG A 1 267 ? 61.0130012 84.9530013 68.8640011 1 44.49 334 ARG A C 1
ATOM 2032 O O . ARG A 1 267 ? 60.6360012 84.7270013 67.7320011 1 46.13 334 ARG A O 1
ATOM 2040 N N . LEU A 1 268 ? 62.1580012 85.5690013 69.0900011 1 47.71 335 LEU A N 1
ATOM 2041 C CA . LEU A 1 268 ? 63.0210012 85.9670013 67.9610011 1 47.07 335 LEU A CA 1
ATOM 2042 C C . LEU A 1 268 ? 63.5370012 84.7100013 67.2590011 1 51.01 335 LEU A C 1
ATOM 2043 O O . LEU A 1 268 ? 63.5320012 84.6770013 66.0420011 1 58.44 335 LEU A O 1
ATOM 2048 N N . THR A 1 269 ? 63.9930012 83.7250013 68.0070011 1 43.87 336 THR A N 1
ATOM 2049 C CA . THR A 1 269 ? 64.4830012 82.4720013 67.4020011 1 45.88 336 THR A CA 1
ATOM 2050 C C . THR A 1 269 ? 63.3640012 81.7540013 66.6250011 1 42.78 336 THR A C 1
ATOM 2051 O O . THR A 1 269 ? 63.6150012 81.1990013 65.5750011 1 49.25 336 THR A O 1
ATOM 2055 N N . SER A 1 270 ? 62.1580012 81.7710013 67.1430011 1 43.56 337 SER A N 1
ATOM 2056 C CA . SER A 1 270 ? 60.9880012 81.1800013 66.4630011 1 43.09 337 SER A CA 1
ATOM 2057 C C . SER A 1 270 ? 60.7160012 81.9330013 65.1470011 1 43.96 337 SER A C 1
ATOM 2058 O O . SER A 1 270 ? 60.5660012 81.2620013 64.0980011 1 44.8 337 SER A O 1
ATOM 2061 N N . ARG A 1 271 ? 60.6310012 83.2580013 65.2110011 1 45.57 338 ARG A N 1
ATOM 2062 C CA . ARG A 1 271 ? 60.2400012 84.0810013 64.0300011 1 47.07 338 ARG A CA 1
ATOM 2063 C C . ARG A 1 271 ? 61.3110012 83.9490013 62.9380011 1 45.17 338 ARG A C 1
ATOM 2064 O O . ARG A 1 271 ? 60.9530012 83.6620013 61.8020011 1 51.96 338 ARG A O 1
ATOM 2072 N N . PHE A 1 272 ? 62.5790012 84.0800013 63.2980011 1 42.44 339 PHE A N 1
ATOM 2073 C CA . PHE A 1 272 ? 63.7420012 83.9480013 62.3760011 1 45.31 339 PHE A CA 1
ATOM 2074 C C . PHE A 1 272 ? 63.7460012 82.5780013 61.6830011 1 46.48 339 PHE A C 1
ATOM 2075 O O . PHE A 1 272 ? 63.9700012 82.4870013 60.5270011 1 52.63 339 PHE A O 1
ATOM 2083 N N . LEU A 1 273 ? 63.5160012 81.5280013 62.4010011 1 43.13 340 LEU A N 1
ATOM 2084 C CA . LEU A 1 273 ? 63.4460012 80.1640013 61.8280011 1 42.1 340 LEU A CA 1
ATOM 2085 C C . LEU A 1 273 ? 62.2160012 80.0050013 60.9470011 1 40.79 340 LEU A C 1
ATOM 2086 O O . LEU A 1 273 ? 62.3140012 79.2730013 59.9950011 1 44.51 340 LEU A O 1
ATOM 2091 N N . VAL A 1 274 ? 61.1080012 80.6630013 61.2720011 1 43.07 341 VAL A N 1
ATOM 2092 C CA . VAL A 1 274 ? 59.9000012 80.4990013 60.4120011 1 44.81 341 VAL A CA 1
ATOM 2093 C C . VAL A 1 274 ? 60.1040012 81.2680013 59.1030011 1 41.39 341 VAL A C 1
ATOM 2094 O O . VAL A 1 274 ? 59.8150012 80.6800013 58.0380011 1 39.61 341 VAL A O 1
ATOM 2098 N N . LEU A 1 275 ? 60.5610012 82.5220013 59.1790011 1 49.25 342 LEU A N 1
ATOM 2099 C CA . LEU A 1 275 ? 60.7910012 83.3460013 57.9450011 1 54.62 342 LEU A CA 1
ATOM 2100 C C . LEU A 1 275 ? 61.9010012 82.7230013 57.1020011 1 49.91 342 LEU A C 1
ATOM 2101 O O . LEU A 1 275 ? 61.8140012 82.7740013 55.8750011 1 50.76 342 LEU A O 1
ATOM 2106 N N . TRP A 1 276 ? 62.9070012 82.1670013 57.7440011 1 45.57 343 TRP A N 1
ATOM 2107 C CA . TRP A 1 276 ? 64.0060012 81.5850013 56.9410011 1 40.62 343 TRP A CA 1
ATOM 2108 C C . TRP A 1 276 ? 63.5510012 80.3850013 56.1210011 1 45.84 343 TRP A C 1
ATOM 2109 O O . TRP A 1 276 ? 64.0040012 80.2760013 55.0100011 1 59.76 343 TRP A O 1
ATOM 2120 N N . HIS A 1 277 ? 62.7040012 79.5290013 56.6610011 1 47.48 344 HIS A N 1
ATOM 2121 C CA . HIS A 1 277 ? 62.2270012 78.3100013 55.9610011 1 46.84 344 HIS A CA 1
ATOM 2122 C C . HIS A 1 277 ? 61.0620012 78.6470013 55.0310011 1 48.22 344 HIS A C 1
ATOM 2123 O O . HIS A 1 277 ? 60.6970012 77.7640013 54.2450011 1 60.96 344 HIS A O 1
ATOM 2130 N N . LEU A 1 278 ? 60.4730012 79.8270013 55.1070011 1 56.64 345 LEU A N 1
ATOM 2131 C CA . LEU A 1 278 ? 59.3340012 80.1950013 54.2190011 1 60.09 345 LEU A CA 1
ATOM 2132 C C . LEU A 1 278 ? 59.8530012 80.6070013 52.8530011 1 55.93 345 LEU A C 1
ATOM 2133 O O . LEU A 1 278 ? 59.2000012 80.3170013 51.8730011 1 56.95 345 LEU A O 1
ATOM 2138 N N . THR A 1 279 ? 60.9780012 81.3210013 52.7880011 1 54.86 346 THR A N 1
ATOM 2139 C CA . THR A 1 279 ? 61.5400012 81.7830013 51.4960011 1 58.48 346 THR A CA 1
ATOM 2140 C C . THR A 1 279 ? 62.7340012 80.9250013 51.0900011 1 51.52 346 THR A C 1
ATOM 2141 O O . THR A 1 279 ? 63.2850012 81.2480013 50.0370011 1 51.65 346 THR A O 1
ATOM 2145 N N . LEU A 1 280 ? 63.0970012 79.8930013 51.8520011 1 43.91 347 LEU A N 1
ATOM 2146 C CA . LEU A 1 280 ? 64.2710012 79.0470013 51.5270011 1 41.36 347 LEU A CA 1
ATOM 2147 C C . LEU A 1 280 ? 64.0300012 78.2970013 50.2160011 1 46.24 347 LEU A C 1
ATOM 2148 O O . LEU A 1 280 ? 64.9350012 78.2490013 49.4060011 1 40.41 347 LEU A O 1
ATOM 2153 N N . PRO A 1 281 ? 62.8620012 77.6990013 49.9190011 1 45.01 348 PRO A N 1
ATOM 2154 C CA . PRO A 1 281 ? 62.6360012 77.1420013 48.5840011 1 45.07 348 PRO A CA 1
ATOM 2155 C C . PRO A 1 281 ? 62.7960012 78.1680013 47.4510011 1 44.48 348 PRO A C 1
ATOM 2156 O O . PRO A 1 281 ? 63.2200012 77.8170013 46.4280011 1 49.42 348 PRO A O 1
ATOM 2160 N N . ILE A 1 282 ? 62.4650012 79.4320013 47.6680011 1 48.34 349 ILE A N 1
ATOM 2161 C CA . ILE A 1 282 ? 62.5290012 80.4510013 46.5850011 1 52.04 349 ILE A CA 1
ATOM 2162 C C . ILE A 1 282 ? 64.0000012 80.6830013 46.2170011 1 48.91 349 ILE A C 1
ATOM 2163 O O . ILE A 1 282 ? 64.2860012 80.7130013 45.0380011 1 50.49 349 ILE A O 1
ATOM 2168 N N . ILE A 1 283 ? 64.8850012 80.7950013 47.2000011 1 43.77 350 ILE A N 1
ATOM 2169 C CA . ILE A 1 283 ? 66.3130012 81.1010013 46.9270011 1 50.82 350 ILE A CA 1
ATOM 2170 C C . ILE A 1 283 ? 67.0530012 79.8360013 46.5140011 1 52.25 350 ILE A C 1
ATOM 2171 O O . ILE A 1 283 ? 68.1070012 79.9650013 45.9290011 1 68.78 350 ILE A O 1
ATOM 2176 N N . LEU A 1 284 ? 66.5360012 78.6690013 46.8140011 1 45.55 351 LEU A N 1
ATOM 2177 C CA . LEU A 1 284 ? 67.2730012 77.4460013 46.4490011 1 45.38 351 LEU A CA 1
ATOM 2178 C C . LEU A 1 284 ? 66.8550012 76.9700013 45.0550011 1 46.37 351 LEU A C 1
ATOM 2179 O O . LEU A 1 284 ? 67.5150012 76.0850013 44.6130011 1 54.6 351 LEU A O 1
ATOM 2184 N N . TRP A 1 285 ? 65.8690012 77.5530013 44.3780011 1 45.98 352 TRP A N 1
ATOM 2185 C CA . TRP A 1 285 ? 65.2580012 76.9940013 43.1360011 1 48.82 352 TRP A CA 1
ATOM 2186 C C . TRP A 1 285 ? 66.2080012 76.8940013 41.9400011 1 49.58 352 TRP A C 1
ATOM 2187 O O . TRP A 1 285 ? 66.1590012 75.8570013 41.3110011 1 61.26 352 TRP A O 1
ATOM 2198 N N . ASP A 1 286 ? 66.9590012 77.9340013 41.6390011 1 58.16 353 ASP A N 1
ATOM 2199 C CA . ASP A 1 286 ? 67.8410012 77.9970013 40.4680011 1 59.77 353 ASP A CA 1
ATOM 2200 C C . ASP A 1 286 ? 68.9100012 76.9370013 40.5110011 1 68.28 353 ASP A C 1
ATOM 2201 O O . ASP A 1 286 ? 69.3480012 76.4970013 39.4610011 1 87.5 353 ASP A O 1
ATOM 2206 N N . ASP A 1 287 ? 69.3010012 76.5670013 41.6900011 1 67.63 354 ASP A N 1
ATOM 2207 C CA . ASP A 1 287 ? 70.3860012 75.6040013 41.8630011 1 70.58 354 ASP A CA 1
ATOM 2208 C C . ASP A 1 287 ? 69.8140012 74.2300013 42.1090011 1 62.15 354 ASP A C 1
ATOM 2209 O O . ASP A 1 287 ? 70.5680012 73.3010013 41.8530011 1 82.89 354 ASP A O 1
ATOM 2214 N N . CYS A 1 288 ? 68.5710012 74.0900013 42.5730011 1 54.11 355 CYS A N 1
ATOM 2215 C CA . CYS A 1 288 ? 68.0810012 72.7670013 43.0410011 1 55.76 355 CYS A CA 1
ATOM 2216 C C . CYS A 1 288 ? 66.8370012 72.2540013 42.3120011 1 54.51 355 CYS A C 1
ATOM 2217 O O . CYS A 1 288 ? 66.7300012 71.0190013 42.2330011 1 57.67 355 CYS A O 1
ATOM 2220 N N . HIS A 1 289 ? 65.9540012 73.1190013 41.8310011 1 55.43 356 HIS A N 1
ATOM 2221 C CA . HIS A 1 289 ? 64.6300012 72.7610013 41.2440011 1 62.85 356 HIS A CA 1
ATOM 2222 C C . HIS A 1 289 ? 63.8640012 71.9140013 42.2720011 1 64.03 356 HIS A C 1
ATOM 2223 O O . HIS A 1 289 ? 63.7250012 72.3840013 43.3560011 1 73.14 356 HIS A O 1
ATOM 2230 N N . TRP A 1 290 ? 63.4220012 70.7090013 41.9850011 1 67.57 357 TRP A N 1
ATOM 2231 C CA . TRP A 1 290 ? 62.5510012 69.9770013 42.9330011 1 61.56 357 TRP A CA 1
ATOM 2232 C C . TRP A 1 290 ? 63.3560012 69.4170013 44.1030011 1 63.29 357 TRP A C 1
ATOM 2233 O O . TRP A 1 290 ? 62.7270012 68.8920013 44.9990011 1 81.31 357 TRP A O 1
ATOM 2244 N N . ILE A 1 291 ? 64.6750012 69.5550013 44.1230011 1 62.6 358 ILE A N 1
ATOM 2245 C CA . ILE A 1 291 ? 65.4610012 69.1760013 45.3260011 1 62.82 358 ILE A CA 1
ATOM 2246 C C . ILE A 1 291 ? 65.1720012 70.2040013 46.4390011 1 59.78 358 ILE A C 1
ATOM 2247 O O . ILE A 1 291 ? 65.6430012 69.9890013 47.5240011 1 57.86 358 ILE A O 1
ATOM 2252 N N . VAL A 1 292 ? 64.3820012 71.2470013 46.1880011 1 57.11 359 VAL A N 1
ATOM 2253 C CA . VAL A 1 292 ? 63.9490012 72.2050013 47.2310011 1 54.82 359 VAL A CA 1
ATOM 2254 C C . VAL A 1 292 ? 63.0740012 71.4900013 48.2510011 1 51.62 359 VAL A C 1
ATOM 2255 O O . VAL A 1 292 ? 63.0740012 71.9340013 49.3700011 1 53.93 359 VAL A O 1
ATOM 2259 N N . VAL A 1 293 ? 62.3810012 70.4400013 47.8600011 1 50.06 360 VAL A N 1
ATOM 2260 C CA . VAL A 1 293 ? 61.4650012 69.7390013 48.7940011 1 53.67 360 VAL A CA 1
ATOM 2261 C C . VAL A 1 293 ? 62.2800012 68.9600013 49.8280011 1 51.38 360 VAL A C 1
ATOM 2262 O O . VAL A 1 293 ? 62.1170012 69.2420013 51.0230011 1 45.81 360 VAL A O 1
ATOM 2266 N N . PRO A 1 294 ? 63.1340012 67.9900013 49.4460011 1 50.71 361 PRO A N 1
ATOM 2267 C CA . PRO A 1 294 ? 63.9500012 67.3030013 50.4450011 1 52.13 361 PRO A CA 1
ATOM 2268 C C . PRO A 1 294 ? 64.9370012 68.2500013 51.1570011 1 55.18 361 PRO A C 1
ATOM 2269 O O . PRO A 1 294 ? 65.2060012 68.0300013 52.3390011 1 59.36 361 PRO A O 1
ATOM 2273 N N . ALA A 1 295 ? 65.4140012 69.2890013 50.4740011 1 49.58 362 ALA A N 1
ATOM 2274 C CA . ALA A 1 295 ? 66.3640012 70.2320013 51.1020011 1 47.71 362 ALA A CA 1
ATOM 2275 C C . ALA A 1 295 ? 65.6560012 71.0170013 52.1950011 1 46.01 362 ALA A C 1
ATOM 2276 O O . ALA A 1 295 ? 66.2500012 71.1810013 53.2920011 1 58.23 362 ALA A O 1
ATOM 2278 N N . THR A 1 296 ? 64.4500012 71.4720013 51.9140011 1 50.96 363 THR A N 1
ATOM 2279 C CA . THR A 1 296 ? 63.6720012 72.2120013 52.9280011 1 51.43 363 THR A CA 1
ATOM 2280 C C . THR A 1 296 ? 63.2750012 71.2710013 54.0600011 1 51.33 363 THR A C 1
ATOM 2281 O O . THR A 1 296 ? 63.3120012 71.7220013 55.2270011 1 53.08 363 THR A O 1
ATOM 2285 N N . PHE A 1 297 ? 62.9320012 70.0280013 53.7250011 1 50.15 364 PHE A N 1
ATOM 2286 C CA . PHE A 1 297 ? 62.6060012 69.0120013 54.7580011 1 56.93 364 PHE A CA 1
ATOM 2287 C C . PHE A 1 297 ? 63.7980012 68.8220013 55.7040011 1 56.92 364 PHE A C 1
ATOM 2288 O O . PHE A 1 297 ? 63.5680012 68.7820013 56.9120011 1 54.1 364 PHE A O 1
ATOM 2296 N N . ILE A 1 298 ? 64.9950012 68.7040013 55.1730011 1 53.81 365 ILE A N 1
ATOM 2297 C CA . ILE A 1 298 ? 66.1850012 68.3900013 56.0020011 1 54.7 365 ILE A CA 1
ATOM 2298 C C . ILE A 1 298 ? 66.5620012 69.6510013 56.7690011 1 53.43 365 ILE A C 1
ATOM 2299 O O . ILE A 1 298 ? 66.9270012 69.5230013 57.9610011 1 57.51 365 ILE A O 1
ATOM 2304 N N . SER A 1 299 ? 66.4860012 70.8150013 56.1580011 1 47.85 366 SER A N 1
ATOM 2305 C CA . SER A 1 299 ? 66.8700012 72.0480013 56.8830011 1 47.94 366 SER A CA 1
ATOM 2306 C C . SER A 1 299 ? 65.8920012 72.3090013 58.0430011 1 47.21 366 SER A C 1
ATOM 2307 O O . SER A 1 299 ? 66.3560012 72.6830013 59.1640011 1 49.13 366 SER A O 1
ATOM 2310 N N . ALA A 1 300 ? 64.5920012 72.1530013 57.7960011 1 52.29 367 ALA A N 1
ATOM 2311 C CA . ALA A 1 300 ? 63.5660012 72.4130013 58.8320011 1 52.59 367 ALA A CA 1
ATOM 2312 C C . ALA A 1 300 ? 63.7610012 71.3820013 59.9570011 1 51.53 367 ALA A C 1
ATOM 2313 O O . ALA A 1 300 ? 63.7020012 71.7690013 61.1320011 1 61.3 367 ALA A O 1
ATOM 2315 N N . ALA A 1 301 ? 63.9860012 70.1170013 59.6190011 1 46.27 368 ALA A N 1
ATOM 2316 C CA . ALA A 1 301 ? 64.1780012 69.0410013 60.6360011 1 49.35 368 ALA A CA 1
ATOM 2317 C C . ALA A 1 301 ? 65.4500012 69.2960013 61.4340011 1 45.66 368 ALA A C 1
ATOM 2318 O O . ALA A 1 301 ? 65.3960012 69.1960013 62.6290011 1 52.58 368 ALA A O 1
ATOM 2320 N N . SER A 1 302 ? 66.5410012 69.6690013 60.7910011 1 55.4 369 SER A N 1
ATOM 2321 C CA . SER A 1 302 ? 67.8280012 69.9280013 61.4900011 1 49.81 369 SER A CA 1
ATOM 2322 C C . SER A 1 302 ? 67.7370012 71.2020013 62.3390011 1 45.16 369 SER A C 1
ATOM 2323 O O . SER A 1 302 ? 68.1640012 71.1530013 63.4850011 1 47.02 369 SER A O 1
ATOM 2326 N N . LEU A 1 303 ? 67.2530012 72.3180013 61.7890011 1 50.1 370 LEU A N 1
ATOM 2327 C CA . LEU A 1 303 ? 67.3370012 73.6260013 62.5080011 1 48.78 370 LEU A CA 1
ATOM 2328 C C . LEU A 1 303 ? 66.2670012 73.7160013 63.5960011 1 50.18 370 LEU A C 1
ATOM 2329 O O . LEU A 1 303 ? 66.6100012 74.2670013 64.6330011 1 53.77 370 LEU A O 1
ATOM 2334 N N . PHE A 1 304 ? 65.0590012 73.2210013 63.3730011 1 50.41 371 PHE A N 1
ATOM 2335 C CA . PHE A 1 304 ? 63.9990012 73.2600013 64.4140011 1 48.01 371 PHE A CA 1
ATOM 2336 C C . PHE A 1 304 ? 64.2870012 72.2280013 65.5100011 1 50.2 371 PHE A C 1
ATOM 2337 O O . PHE A 1 304 ? 63.7590012 72.4020013 66.6290011 1 51.94 371 PHE A O 1
ATOM 2345 N N . CYS A 1 305 ? 65.0780012 71.1890013 65.2410011 1 45.86 372 CYS A N 1
ATOM 2346 C CA . CYS A 1 305 ? 65.4980012 70.2570013 66.3240011 1 48.03 372 CYS A CA 1
ATOM 2347 C C . CYS A 1 305 ? 66.4830012 70.8790013 67.3370011 1 39.71 372 CYS A C 1
ATOM 2348 O O . CYS A 1 305 ? 66.3660012 70.5340013 68.5340011 1 45.82 372 CYS A O 1
ATOM 2351 N N . ILE A 1 306 ? 67.3890012 71.7440013 66.9060011 1 35.73 373 ILE A N 1
ATOM 2352 C CA . ILE A 1 306 ? 68.2600012 72.5140013 67.8510011 1 41.29 373 ILE A CA 1
ATOM 2353 C C . ILE A 1 306 ? 67.3650012 73.3780013 68.7350011 1 42.91 373 ILE A C 1
ATOM 2354 O O . ILE A 1 306 ? 67.6030012 73.4070013 69.9510011 1 47.2 373 ILE A O 1
ATOM 2359 N N . GLU A 1 307 ? 66.3580012 74.0310013 68.1600011 1 47.05 374 GLU A N 1
ATOM 2360 C CA . GLU A 1 307 ? 65.4300012 74.8610013 68.9750011 1 51.9 374 GLU A CA 1
ATOM 2361 C C . GLU A 1 307 ? 64.5510012 73.9740013 69.8740011 1 44.31 374 GLU A C 1
ATOM 2362 O O . GLU A 1 307 ? 64.2650012 74.3840013 71.0230011 1 55.28 374 GLU A O 1
ATOM 2368 N N . GLN A 1 308 ? 64.1390012 72.8310013 69.3840011 1 43.91 375 GLN A N 1
ATOM 2369 C CA . GLN A 1 308 ? 63.2720012 71.9410013 70.1830011 1 43.65 375 GLN A CA 1
ATOM 2370 C C . GLN A 1 308 ? 64.0100012 71.3790013 71.4100011 1 46.87 375 GLN A C 1
ATOM 2371 O O . GLN A 1 308 ? 63.4270012 71.2590013 72.4830011 1 43.74 375 GLN A O 1
ATOM 2377 N N . VAL A 1 309 ? 65.2690012 71.0250013 71.2630011 1 45.21 376 VAL A N 1
ATOM 2378 C CA . VAL A 1 309 ? 66.0630012 70.4950013 72.3990011 1 45.49 376 VAL A CA 1
ATOM 2379 C C . VAL A 1 309 ? 66.1100012 71.5500013 73.5050011 1 46.31 376 VAL A C 1
ATOM 2380 O O . VAL A 1 309 ? 65.9550012 71.1940013 74.7300011 1 49.05 376 VAL A O 1
ATOM 2384 N N . GLY A 1 310 ? 66.3550012 72.7850013 73.1090011 1 49.05 377 GLY A N 1
ATOM 2385 C CA . GLY A 1 310 ? 66.4350012 73.8710013 74.0870011 1 50.86 377 GLY A CA 1
ATOM 2386 C C . GLY A 1 310 ? 65.1140012 74.1240013 74.7540011 1 47.68 377 GLY A C 1
ATOM 2387 O O . GLY A 1 310 ? 65.0800012 74.3460013 75.9820011 1 50.94 377 GLY A O 1
ATOM 2388 N N . VAL A 1 311 ? 64.0550012 74.0770013 73.9810011 1 50.27 378 VAL A N 1
ATOM 2389 C CA . VAL A 1 311 ? 62.6930012 74.2850013 74.5500011 1 50.31 378 VAL A CA 1
ATOM 2390 C C . VAL A 1 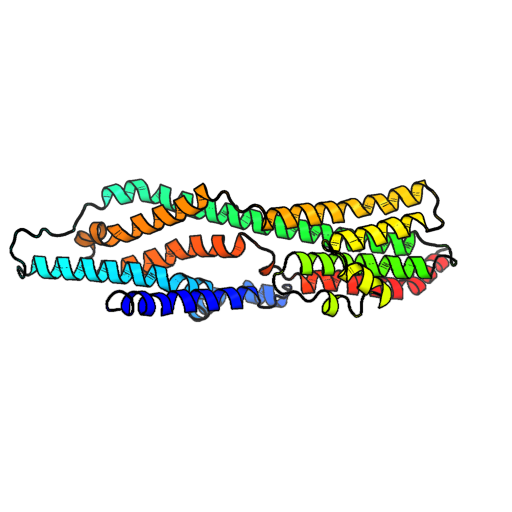311 ? 62.3790012 73.1950013 75.5940011 1 48.37 378 VAL A C 1
ATOM 2391 O O . VAL A 1 311 ? 61.8200012 73.5160013 76.6390011 1 65 378 VAL A O 1
ATOM 2395 N N . LEU A 1 312 ? 62.7190012 71.9490013 75.3180011 1 47.26 379 LEU A N 1
ATOM 2396 C CA . LEU A 1 312 ? 62.3170012 70.8160013 76.2070011 1 55.18 379 LEU A CA 1
ATOM 2397 C C . LEU A 1 312 ? 63.1650012 70.7700013 77.4740011 1 45.84 379 LEU A C 1
ATOM 2398 O O . LEU A 1 312 ? 62.6220012 70.3330013 78.5050011 1 57.24 379 LEU A O 1
ATOM 2403 N N . ILE A 1 313 ? 64.3930012 71.2230013 77.4460011 1 44.33 380 ILE A N 1
ATOM 2404 C CA . ILE A 1 313 ? 65.1940012 71.2450013 78.7060011 1 45.77 380 ILE A CA 1
ATOM 2405 C C . ILE A 1 313 ? 65.1620012 72.6050013 79.3920011 1 42.41 380 ILE A C 1
ATOM 2406 O O . ILE A 1 313 ? 65.9260012 72.7510013 80.3230011 1 41.66 380 ILE A O 1
ATOM 2411 N N . GLU A 1 314 ? 64.3790012 73.5740013 78.9320011 1 54.01 381 GLU A N 1
ATOM 2412 C CA . GLU A 1 314 ? 64.4070012 74.9520013 79.5030011 1 53.31 381 GLU A CA 1
ATOM 2413 C C . GLU A 1 314 ? 63.9210012 74.9010013 80.9500011 1 53.4 381 GLU A C 1
ATOM 2414 O O . GLU A 1 314 ? 64.5110012 75.5360013 81.7950011 1 66.01 381 GLU A O 1
ATOM 2420 N N . GLU A 1 315 ? 62.8660012 74.1410013 81.2190011 1 56.89 382 GLU A N 1
ATOM 2421 C CA . GLU A 1 315 ? 62.3800012 73.8400013 82.5910011 1 57.59 382 GLU A CA 1
ATOM 2422 C C . GLU A 1 315 ? 62.8190012 72.3980013 82.8720011 1 52.19 382 GLU A C 1
ATOM 2423 O O . GLU A 1 315 ? 62.2250012 71.4900013 82.3200011 1 60.14 382 GLU A O 1
ATOM 2429 N N . PRO A 1 316 ? 63.9120012 72.1560013 83.6230011 1 50.55 383 PRO A N 1
ATOM 2430 C CA . PRO A 1 316 ? 64.6160012 70.8550013 83.5550011 1 48.75 383 PRO A CA 1
ATOM 2431 C C . PRO A 1 316 ? 64.2630012 69.7340013 84.5420011 1 50.64 383 PRO A C 1
ATOM 2432 O O . PRO A 1 316 ? 64.8540012 68.5530013 84.4560011 1 62.89 383 PRO A O 1
ATOM 2436 N N . PHE A 1 317 ? 63.3340012 70.0220013 85.4410011 1 46.14 384 PHE A N 1
ATOM 2437 C CA . PHE A 1 317 ? 63.0990012 69.1140013 86.5890011 1 47.77 384 PHE A CA 1
ATOM 2438 C C . PHE A 1 317 ? 62.5320012 67.7950013 86.0800011 1 50.21 384 PHE A C 1
ATOM 2439 O O . PHE A 1 317 ? 62.9040012 66.7730013 86.6420011 1 51.58 384 PHE A O 1
ATOM 2447 N N . PRO A 1 318 ? 61.6430012 67.7420013 85.0590011 1 48.03 385 PRO A N 1
ATOM 2448 C CA . PRO A 1 318 ? 61.2610012 66.4430013 84.4830011 1 46.18 385 PRO A CA 1
ATOM 2449 C C . PRO A 1 318 ? 62.3460012 65.6550013 83.7330011 1 39.43 385 PRO A C 1
ATOM 2450 O O . PRO A 1 318 ? 62.1030012 64.6040013 83.4240011 1 55.08 385 PRO A O 1
ATOM 2454 N N . MET A 1 319 ? 63.5340012 66.1610013 83.5080011 1 49.88 386 MET A N 1
ATOM 2455 C CA . MET A 1 319 ? 64.6180012 65.4260013 82.8320011 1 46.28 386 MET A CA 1
ATOM 2456 C C . MET A 1 319 ? 65.5940012 64.9560013 83.8800011 1 43.57 386 MET A C 1
ATOM 2457 O O . MET A 1 319 ? 66.5960012 64.3530013 83.5260011 1 58.72 386 MET A O 1
ATOM 2462 N N . LEU A 1 320 ? 65.2890012 65.1950013 85.1180011 1 38.56 387 LEU A N 1
ATOM 2463 C CA . LEU A 1 320 ? 66.1880012 64.8080013 86.1930011 1 41.22 387 LEU A CA 1
ATOM 2464 C C . LEU A 1 320 ? 65.5020012 63.6350013 86.8890011 1 39.56 387 LEU A C 1
ATOM 2465 O O . LEU A 1 320 ? 64.2880012 63.6080013 86.9830011 1 52.05 387 LEU A O 1
ATOM 2470 N N . ALA A 1 321 ? 66.2880012 62.7000013 87.332001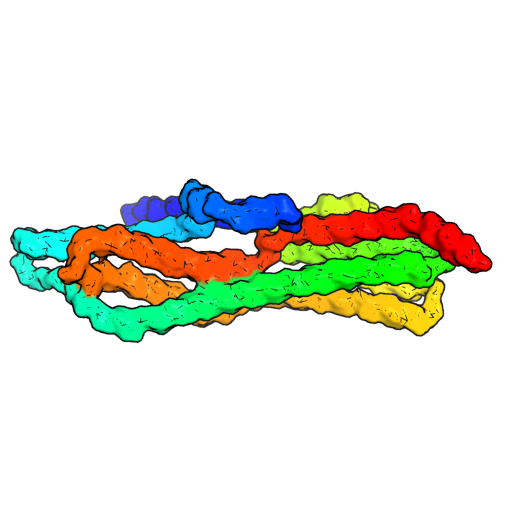1 1 40.6 388 ALA A N 1
ATOM 2471 C CA . ALA A 1 321 ? 65.8080012 61.5670013 88.1230011 1 41.16 388 ALA A CA 1
ATOM 2472 C C . ALA 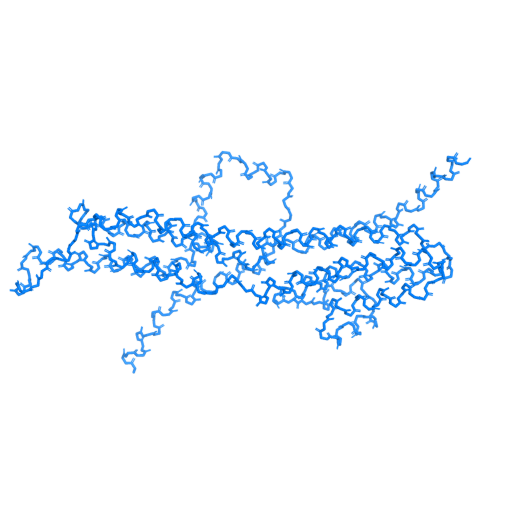A 1 321 ? 65.6130012 62.0060013 89.5740011 1 42.5 388 ALA A C 1
ATOM 2473 O O . ALA A 1 321 ? 66.3340012 61.5610013 90.4220011 1 33.28 388 ALA A O 1
ATOM 2475 N N . LEU A 1 322 ? 64.6380012 62.8550013 89.8190011 1 47.61 389 LEU A N 1
ATOM 2476 C CA . LEU A 1 322 ? 64.4210012 63.3430013 91.1940011 1 47.3 389 LEU A CA 1
ATOM 2477 C C . LEU A 1 322 ? 63.9790012 62.1900013 92.1150011 1 44.85 389 LEU A C 1
ATOM 2478 O O . LEU A 1 322 ? 64.3270012 62.2830013 93.2550011 1 51.48 389 LEU A O 1
ATOM 2483 N N . ASP A 1 323 ? 63.2980012 61.1510013 91.6760011 1 48.63 390 ASP A N 1
ATOM 2484 C CA . ASP A 1 323 ? 62.9050012 60.0510013 92.6130011 1 47.38 390 ASP A CA 1
ATOM 2485 C C . ASP A 1 323 ? 64.1130012 59.2300013 93.0580011 1 48.53 390 ASP A C 1
ATOM 2486 O O . ASP A 1 323 ? 64.1740012 58.9010013 94.2030011 1 50.51 390 ASP A O 1
ATOM 2491 N N . ASP A 1 324 ? 65.0200012 58.8930013 92.1700011 1 54.67 391 ASP A N 1
ATOM 2492 C CA . ASP A 1 324 ? 66.2580012 58.1680013 92.5590011 1 48.32 391 ASP A CA 1
ATOM 2493 C C . ASP A 1 324 ? 67.1620012 59.0020013 93.4700011 1 47.2 391 ASP A C 1
ATOM 2494 O O . ASP A 1 324 ? 67.7360012 58.4000013 94.4160011 1 44.94 391 ASP A O 1
ATOM 2499 N N . LEU A 1 325 ? 67.3170012 60.3120013 93.2290011 1 47.62 392 LEU A N 1
ATOM 2500 C CA . LEU A 1 325 ? 68.1400012 61.1900013 94.1280011 1 45.06 392 LEU A CA 1
ATOM 2501 C C . LEU A 1 325 ? 67.4910012 61.2920013 95.5090011 1 45.44 392 LEU A C 1
ATOM 2502 O O . LEU A 1 325 ? 68.1880012 61.2850013 96.4650011 1 37.95 392 LEU A O 1
ATOM 2507 N N . CYS A 1 326 ? 66.1720012 61.4000013 95.5800011 1 47.32 393 CYS A N 1
ATOM 2508 C CA . CYS A 1 326 ? 65.4560012 61.4270013 96.8780011 1 45.1 393 CYS A CA 1
ATOM 2509 C C . CYS A 1 326 ? 65.6500012 60.0820013 97.6030011 1 44.13 393 CYS A C 1
ATOM 2510 O O . CYS A 1 326 ? 65.7900012 60.1150013 98.8170011 1 59.44 393 CYS A O 1
ATOM 2513 N N . ASN A 1 327 ? 65.6400012 58.9620013 96.9050011 1 50.42 394 ASN A N 1
ATOM 2514 C CA . ASN A 1 327 ? 65.7560012 57.6280013 97.5560011 1 53.79 394 ASN A CA 1
ATOM 2515 C C . ASN A 1 327 ? 67.1610012 57.4250013 98.0790011 1 53.53 394 ASN A C 1
ATOM 2516 O O . ASN A 1 327 ? 67.3080012 56.6490013 99.0460011 1 48.04 394 ASN A O 1
ATOM 2521 N N . SER A 1 328 ? 68.1530012 58.0950013 97.5030011 1 42.36 395 SER A N 1
ATOM 2522 C CA . SER A 1 328 ? 69.5420012 57.9490013 97.9900011 1 44.75 395 SER A CA 1
ATOM 2523 C C . SER A 1 328 ? 69.6280012 58.4970013 99.4270011 1 49.38 395 SER A C 1
ATOM 2524 O O . SER A 1 328 ? 70.2420012 57.8510013 100.238001 1 53.34 395 SER A O 1
ATOM 2527 N N . VAL A 1 329 ? 69.0110012 59.6230013 99.7260011 1 43.67 396 VAL A N 1
ATOM 2528 C CA . VAL A 1 329 ? 69.0610012 60.1810013 101.103001 1 43.99 396 VAL A CA 1
ATOM 2529 C C . VAL A 1 329 ? 68.3970012 59.2140013 102.109001 1 46.37 396 VAL A C 1
ATOM 2530 O O . VAL A 1 329 ? 68.9650012 58.9760013 103.187001 1 44.02 396 VAL A O 1
ATOM 2534 N N . ARG A 1 330 ? 67.2240012 58.7250013 101.785001 1 40.38 397 ARG A N 1
ATOM 2535 C CA . ARG A 1 330 ? 66.5250012 57.7110013 102.593001 1 49.09 397 ARG A CA 1
ATOM 2536 C C . ARG A 1 330 ? 67.4140012 56.4660013 102.804001 1 45.77 397 ARG A C 1
ATOM 2537 O O . ARG A 1 330 ? 67.5020012 56.0520013 103.948001 1 49.78 397 ARG A O 1
ATOM 2545 N N . ASN A 1 331 ? 68.0090012 55.9190013 101.759001 1 44.89 398 ASN A N 1
ATOM 2546 C CA . ASN A 1 331 ? 68.9180012 54.7330013 101.881001 1 48 398 ASN A CA 1
ATOM 2547 C C . ASN A 1 331 ? 70.1570012 55.0500013 102.725001 1 44.62 398 ASN A C 1
ATOM 2548 O O . ASN A 1 331 ? 70.5140012 54.2140013 103.569001 1 49.59 398 ASN A O 1
ATOM 2553 N N . ASN A 1 332 ? 70.7420012 56.2140013 102.558001 1 38.93 399 ASN A N 1
ATOM 2554 C CA . ASN A 1 332 ? 71.9280012 56.6490013 103.347001 1 41.58 399 ASN A CA 1
ATOM 2555 C C . ASN A 1 332 ? 71.6070012 56.8250013 104.829001 1 44.08 399 ASN A C 1
ATOM 2556 O O . ASN A 1 332 ? 72.4220012 56.4630013 105.680001 1 57.96 399 ASN A O 1
ATOM 2561 N N . VAL A 1 333 ? 70.4440012 57.3430013 105.142001 1 42.77 400 VAL A N 1
ATOM 2562 C CA . VAL A 1 333 ? 70.0980012 57.5740013 106.568001 1 38.07 400 VAL A CA 1
ATOM 2563 C C . VAL A 1 333 ? 69.7910012 56.2440013 107.257001 1 46.32 400 VAL A C 1
ATOM 2564 O O . VAL A 1 333 ? 70.0930012 56.0590013 108.361001 1 53.45 400 VAL A O 1
ATOM 2568 N N . GLN A 1 334 ? 69.2740012 55.2470013 106.662001 1 50.92 401 GLN A N 1
ATOM 2569 C CA . GLN A 1 334 ? 68.8890012 53.9920013 107.334001 1 47.73 401 GLN A CA 1
ATOM 2570 C C . GLN A 1 334 ? 70.0770012 53.0560013 107.528001 1 48.55 401 GLN A C 1
ATOM 2571 O O . GLN A 1 334 ? 69.9730012 52.2610013 108.491001 1 64.33 401 GLN A O 1
ATOM 2577 N N . GLU A 1 335 ? 71.0590012 53.1330013 106.626001 1 44.62 402 GLU A N 1
ATOM 2578 C CA . GLU A 1 335 ? 72.3780012 52.4650013 106.677001 1 55.84 402 GLU A CA 1
ATOM 2579 C C . GLU A 1 335 ? 73.1830012 53.0190013 107.841001 1 53.76 402 GLU A C 1
ATOM 2580 O O . GLU A 1 335 ? 73.8310012 52.2130013 108.500001 1 64.47 402 GLU A O 1
ATOM 2586 N N . ALA A 1 336 ? 73.1260012 54.3280013 108.025001 1 51 403 ALA A N 1
ATOM 2587 C CA . ALA A 1 336 ? 73.8160012 55.0260013 109.122001 1 49.85 403 ALA A CA 1
ATOM 2588 C C . ALA A 1 336 ? 73.1910012 54.7380013 110.486001 1 53.95 403 ALA A C 1
ATOM 2589 O O . ALA A 1 336 ? 73.8840012 54.9270013 111.459001 1 63.22 403 ALA A O 1
ATOM 2591 N N . LEU A 1 337 ? 71.9490012 54.3080013 110.537001 1 56.15 404 LEU A N 1
ATOM 2592 C CA . LEU A 1 337 ? 71.2830012 54.0890013 111.831001 1 50.3 404 LEU A CA 1
ATOM 2593 C C . LEU A 1 337 ? 71.5340012 52.6480013 112.200001 1 54.83 404 LEU A C 1
ATOM 2594 O O . LEU A 1 337 ? 71.4180012 52.3660013 113.350001 1 73.62 404 LEU A O 1
ATOM 2599 N N . ALA A 1 338 ? 71.9600012 51.8250013 111.264001 1 55.82 405 ALA A N 1
ATOM 2600 C CA . ALA A 1 338 ? 72.2530012 50.4130013 111.490001 1 58.74 405 ALA A CA 1
ATOM 2601 C C . ALA A 1 338 ? 73.7410012 50.1870013 111.771001 1 60.72 405 ALA A C 1
ATOM 2602 O O . ALA A 1 338 ? 74.0070012 49.2350013 112.471001 1 80.44 405 ALA A O 1
ATOM 2604 N N . SER A 1 339 ? 74.6120012 51.0090013 111.197001 1 58.2 406 SER A N 1
ATOM 2605 C CA . SER A 1 339 ? 76.0590012 51.1080013 111.387001 1 57.89 406 SER A CA 1
ATOM 2606 C C . SER A 1 339 ? 76.3290012 51.8180013 112.731001 1 55.98 406 SER A C 1
ATOM 2607 O O . SER A 1 339 ? 77.4040012 51.6650013 113.209001 1 75.24 406 SER A O 1
ATOM 2610 N N . GLU A 1 340 ? 75.3840012 52.5040013 113.357001 1 52.6 407 GLU A N 1
ATOM 2611 C CA . GLU A 1 340 ? 75.6940012 53.3310013 114.566001 1 56.23 407 GLU A CA 1
ATOM 2612 C C . GLU A 1 340 ? 76.1930012 52.4220013 115.706001 1 54.01 407 GLU A C 1
ATOM 2613 O O . GLU A 1 340 ? 77.2970012 52.6910013 116.143001 1 61.69 407 GLU A O 1
ATOM 2619 N N . LYS A 1 341 ? 75.4750012 51.3820013 116.107001 1 63.16 408 LYS A N 1
ATOM 2620 C CA . LYS A 1 341 ? 75.9470012 50.4620013 117.196001 1 64.63 408 LYS A CA 1
ATOM 2621 C C . LYS A 1 341 ? 77.3320012 49.8850013 116.791001 1 60.93 408 LYS A C 1
ATOM 2622 O O . LYS A 1 341 ? 78.2500012 50.0440013 117.538001 1 64.79 408 LYS A O 1
ATOM 2628 N N . LEU A 1 342 ? 77.5580012 49.3550013 115.624001 1 64.13 409 LEU A N 1
ATOM 2629 C CA . LEU A 1 342 ? 78.8950012 48.7960013 115.312001 1 62.59 409 LEU A CA 1
ATOM 2630 C C . LEU A 1 342 ? 80.0290012 49.8210013 115.169001 1 59.3 409 LEU A C 1
ATOM 2631 O O . LEU A 1 342 ? 81.1490012 49.3250013 115.301001 1 66.72 409 LEU A O 1
ATOM 2636 N N . ILE A 1 343 ? 79.7810012 51.1170013 114.866001 1 58.99 410 ILE A N 1
ATOM 2637 C CA . ILE A 1 343 ? 80.8560012 52.1720013 114.802001 1 55.12 410 ILE A CA 1
ATOM 2638 C C . ILE A 1 343 ? 81.1340012 52.5850013 116.251001 1 52.45 410 ILE A C 1
ATOM 2639 O O . ILE A 1 343 ? 82.3380012 52.7420013 116.601001 1 58.7 410 ILE A O 1
ATOM 2644 N N . ARG A 1 344 ? 80.0900012 52.6930013 117.067001 1 57.02 411 ARG A N 1
ATOM 2645 C CA . ARG A 1 344 ? 80.2680012 53.0840013 118.485001 1 63.16 411 ARG A CA 1
ATOM 2646 C C . ARG A 1 344 ? 81.1180012 51.9950013 119.154001 1 59.61 411 ARG A C 1
ATOM 2647 O O . ARG A 1 344 ? 82.1100012 52.3500013 119.863001 1 63.59 411 ARG A O 1
ATOM 2655 N N . ALA A 1 345 ? 80.8110012 50.7420013 118.892001 1 58.43 412 ALA A N 1
ATOM 2656 C CA . ALA A 1 345 ? 81.5980012 49.6500013 119.505001 1 66.26 412 ALA A CA 1
ATOM 2657 C C . ALA A 1 345 ? 83.0680012 49.7230013 119.063001 1 64.52 412 ALA A C 1
ATOM 2658 O O . ALA A 1 345 ? 83.9270012 49.6470013 119.913001 1 75.79 412 ALA A O 1
ATOM 2660 N N . ARG A 1 346 ? 83.3250012 49.8780013 117.794001 1 58.86 413 ARG A N 1
ATOM 2661 C CA . ARG A 1 346 ? 84.7120012 49.9120013 117.316001 1 54.04 413 ARG A CA 1
ATOM 2662 C C . ARG A 1 346 ? 85.4840012 51.0950013 117.920001 1 60.11 413 ARG A C 1
ATOM 2663 O O . ARG A 1 346 ? 86.6830012 50.9700013 118.088001 1 61.54 413 ARG A O 1
ATOM 2671 N N . LEU A 1 347 ? 84.8210012 52.2220013 118.158001 1 58.8 414 LEU A N 1
ATOM 2672 C CA . LEU A 1 347 ? 85.6000012 53.4150013 118.584001 1 53.71 414 LEU A CA 1
ATOM 2673 C C . LEU A 1 347 ? 85.7400012 53.3860013 120.084001 1 59.08 414 LEU A C 1
ATOM 2674 O O . LEU A 1 347 ? 86.5520012 54.1340013 120.591001 1 76.87 414 LEU A O 1
ATOM 2679 N N . ALA A 1 348 ? 84.9670012 52.5570013 120.746001 1 70.14 415 ALA A N 1
ATOM 2680 C CA . ALA A 1 348 ? 85.0790012 52.3590013 122.190001 1 70.2 415 ALA A CA 1
ATOM 2681 C C . ALA A 1 348 ? 86.1650012 51.3410013 122.436001 1 72.16 415 ALA A C 1
ATOM 2682 O O . ALA A 1 348 ? 86.8100012 51.3750013 123.471001 1 76.45 415 ALA A O 1
ATOM 2684 N N . ALA A 1 349 ? 86.3130012 50.4360013 121.492001 1 80.21 416 ALA A N 1
ATOM 2685 C CA . ALA A 1 349 ? 87.4020012 49.4550013 121.586001 1 79.56 416 ALA A CA 1
ATOM 2686 C C . ALA A 1 349 ? 88.7250012 50.1810013 121.442001 1 88.25 416 ALA A C 1
ATOM 2687 O O . ALA A 1 349 ? 89.5360012 49.9960013 122.344001 1 90.55 416 ALA A O 1
ATOM 2689 N N . LYS A 1 350 ? 88.8780012 50.9950013 120.389001 1 96.81 417 LYS A N 1
ATOM 2690 C CA . LYS A 1 350 ? 90.0780012 51.8780013 120.301001 1 96.03 417 LYS A CA 1
ATOM 2691 C C . LYS A 1 350 ? 90.4010012 52.3720013 121.708001 1 103.01 417 LYS A C 1
ATOM 2692 O O . LYS A 1 350 ? 91.5200012 52.1190013 122.159001 1 94.98 417 LYS A O 1
ATOM 2698 N N . GLY A 1 351 ? 89.4360012 53.0030013 122.379001 1 115.05 418 GLY A N 1
ATOM 2699 C CA . GLY A 1 351 ? 89.7010012 53.6550013 123.675001 1 123.4 418 GLY A CA 1
ATOM 2700 C C . GLY A 1 351 ? 89.9770012 52.6660013 124.802001 1 133.35 418 GLY A C 1
ATOM 2701 O O . GLY A 1 351 ? 91.1240012 52.5210013 125.259001 1 140.98 418 GLY A O 1
#

Sequence (341 aa):
SPVQTLISILRIIPDWSDRTQERGMRQHRTLYDHEKWMHHRSSYRHLRHLLSSLSSRVILSLIPPVIAFTLVAVVIASYNTAVALDLLPGIFPLLRSSSLPYQLTAPALALLLVFRTEASYSRFEEGRKSWTEVIAGANDFARQIISSVETSGDAQLKKALLQYIVAFPVALKCHVIYGSDIARDLQNLLEVDDLLVVLNSKHRPGCIIQFISRSLQLLKLEESRRIMLQSKISCFHEGIGICEQLIGTPIPLSATRLTSRFLVLWHLTLPIILWDDCHWIVVPATFISAASLFCIEQVGVLIEEPFPMLALDDLCNSVRNNVQEALASEKLIRARLAAKG

Radius of gyration: 28.69 Å; Cα contacts (8 Å, |Δi|>4): 294; chains: 1; bounding box: 59×40×97 Å

Nearest PDB structures (foldseek):
  7ek3-assembly1_A  TM=1.003E+00  e=3.165E-43  Malus domestica
  7ek2-assembly1_A  TM=1.001E+00  e=1.874E-41  Malus domestica
  5x87-assembly1_D  TM=8.674E-01  e=1.599E-10  Klebsiella pneumoniae
  6ivq-assembly1_B  TM=8.461E-01  e=1.434E-09  Klebsiella pneumoniae
  6iv3-assembly1_A  TM=8.613E-01  e=1.786E-09  Klebsiella pneumoniae IS53